Protein AF-A0A2I0QYY8-F1 (afdb_monomer_lite)

Organism: NCBI:txid2058658

Secondary structure (DSSP, 8-state):
---SSGGGS-SSS---SS----HHHHHHHHHHHHHHHHHHHHHHHHHHHHHHHHHHHHHHHHHHHHHHTT---HHHHHHHHHHHHHHHHHHHHHHHHHHHHHHHHHHHHTS----EEE-TTT--EEEEPP-TT-TTTT-SHHHHHHHTTT-TTS--HHHHHHHHHHHHHHHHHHHHHH-EEETTEEE-----SSGGGHHHHTTTS-HHHHHHHHHHHTT------EEEE-TTT--EEEE-HHHHHHTT--HHHHHHHHHHHHHHHHHHHHHHHHHHHHHHHHT-

pLDDT: mean 81.92, std 16.39, range [25.0, 97.38]

Structure (mmCIF, N/CA/C/O backbone):
data_AF-A0A2I0QYY8-F1
#
_entry.id   AF-A0A2I0QYY8-F1
#
loop_
_atom_site.group_PDB
_atom_site.id
_atom_site.type_symbol
_atom_site.label_atom_id
_atom_site.label_alt_id
_atom_site.label_comp_id
_atom_site.label_asym_id
_atom_site.label_entity_id
_atom_site.label_seq_id
_atom_site.pdbx_PDB_ins_code
_atom_site.Cartn_x
_atom_site.Cartn_y
_atom_site.Cartn_z
_atom_site.occupancy
_atom_site.B_iso_or_equiv
_atom_site.auth_seq_id
_atom_site.auth_comp_id
_atom_site.auth_asym_id
_atom_site.auth_atom_id
_atom_site.pdbx_PDB_model_num
ATOM 1 N N . MET A 1 1 ? 20.188 -1.411 19.818 1.00 29.33 1 MET A N 1
ATOM 2 C CA . MET A 1 1 ? 20.851 -2.362 18.901 1.00 29.33 1 MET A CA 1
ATOM 3 C C . MET A 1 1 ? 20.111 -2.304 17.571 1.00 29.33 1 MET A C 1
ATOM 5 O O . MET A 1 1 ? 19.060 -2.911 17.446 1.00 29.33 1 MET A O 1
ATOM 9 N N . ASN A 1 2 ? 20.564 -1.457 16.644 1.00 29.56 2 ASN A N 1
ATOM 10 C CA . ASN A 1 2 ? 19.802 -1.075 15.452 1.00 29.56 2 ASN A CA 1
ATOM 11 C C . ASN A 1 2 ? 20.595 -1.488 14.202 1.00 29.56 2 ASN A C 1
ATOM 13 O O . ASN A 1 2 ? 21.413 -0.725 13.704 1.00 29.56 2 ASN A O 1
ATOM 17 N N . LYS A 1 3 ? 20.423 -2.742 13.761 1.00 25.00 3 LYS A N 1
ATOM 18 C CA . LYS A 1 3 ? 21.059 -3.285 12.543 1.00 25.00 3 LYS A CA 1
ATOM 19 C C . LYS A 1 3 ? 20.218 -3.065 11.274 1.00 25.00 3 LYS A C 1
ATOM 21 O O . LYS A 1 3 ? 20.677 -3.389 10.189 1.00 25.00 3 LYS A O 1
ATOM 26 N N . TYR A 1 4 ? 19.020 -2.490 11.394 1.00 39.78 4 TYR A N 1
ATOM 27 C CA . TYR A 1 4 ? 17.983 -2.564 10.354 1.00 39.78 4 TYR A CA 1
ATOM 28 C C . TYR A 1 4 ? 17.747 -1.271 9.557 1.00 39.78 4 TYR A C 1
ATOM 30 O O . TYR A 1 4 ? 16.896 -1.250 8.680 1.00 39.78 4 TYR A O 1
ATOM 38 N N . ILE A 1 5 ? 18.512 -0.202 9.809 1.00 33.03 5 ILE A N 1
ATOM 39 C CA . ILE A 1 5 ? 18.407 1.064 9.050 1.00 33.03 5 ILE A CA 1
ATOM 40 C C . ILE A 1 5 ? 19.422 1.131 7.889 1.00 33.03 5 ILE A C 1
ATOM 42 O O . ILE A 1 5 ? 19.263 1.917 6.962 1.00 33.03 5 ILE A O 1
ATOM 46 N N . LEU A 1 6 ? 20.432 0.255 7.868 1.00 28.58 6 LEU A N 1
ATOM 47 C CA . LEU A 1 6 ? 21.499 0.291 6.856 1.00 28.58 6 LEU A CA 1
ATOM 48 C C . LEU A 1 6 ? 21.123 -0.296 5.483 1.00 28.58 6 LEU A C 1
ATOM 50 O O . LEU A 1 6 ? 21.845 -0.062 4.514 1.00 28.58 6 LEU A O 1
ATOM 54 N N . LEU A 1 7 ? 19.996 -1.006 5.370 1.00 36.19 7 LEU A N 1
ATOM 55 C CA . LEU A 1 7 ? 19.533 -1.569 4.092 1.00 36.19 7 LEU A CA 1
ATOM 56 C C . LEU A 1 7 ? 18.829 -0.543 3.188 1.00 36.19 7 LEU A C 1
ATOM 58 O O . LEU A 1 7 ? 18.688 -0.795 1.999 1.00 36.19 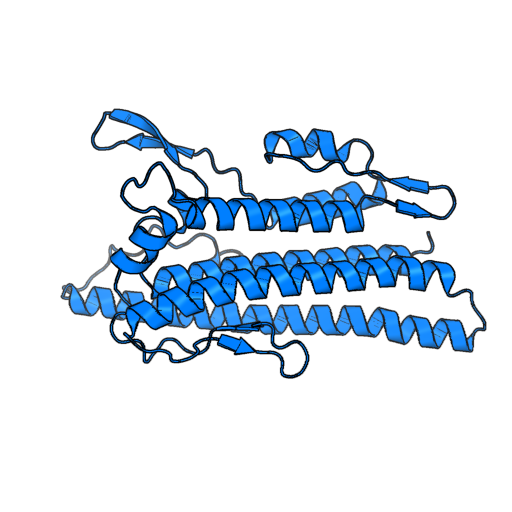7 LEU A O 1
ATOM 62 N N . LEU A 1 8 ? 18.448 0.626 3.717 1.00 33.72 8 LEU A N 1
ATOM 63 C CA . LEU A 1 8 ? 17.769 1.681 2.951 1.00 33.72 8 LEU A CA 1
ATOM 64 C C . LEU A 1 8 ? 18.711 2.763 2.389 1.00 33.72 8 LEU A C 1
ATOM 66 O O . LEU A 1 8 ? 18.253 3.621 1.650 1.00 33.72 8 LEU A O 1
ATOM 70 N N . PHE A 1 9 ? 20.014 2.734 2.702 1.00 29.78 9 PHE A N 1
ATOM 71 C CA . PHE A 1 9 ? 20.935 3.846 2.392 1.00 29.78 9 PHE A CA 1
ATOM 72 C C . PHE A 1 9 ? 22.226 3.470 1.643 1.00 29.78 9 PHE A C 1
ATOM 74 O O . PHE A 1 9 ? 23.144 4.281 1.566 1.00 29.78 9 PHE A O 1
ATOM 81 N N . SER A 1 10 ? 22.344 2.266 1.075 1.00 31.75 10 SER A N 1
ATOM 82 C CA . SER A 1 10 ? 23.629 1.788 0.531 1.00 31.75 10 SER A CA 1
ATOM 83 C C . SER A 1 10 ? 23.591 1.285 -0.915 1.00 31.75 10 SER A C 1
ATOM 85 O O . SER A 1 10 ? 24.276 0.322 -1.242 1.00 31.75 10 SER A O 1
ATOM 87 N N . PHE A 1 11 ? 22.867 1.963 -1.814 1.00 41.28 11 PHE A N 1
ATOM 88 C CA . PHE A 1 11 ? 22.936 1.647 -3.252 1.00 41.28 11 PHE A CA 1
ATOM 89 C C . PHE A 1 11 ? 23.860 2.544 -4.094 1.00 41.28 11 PHE A C 1
ATOM 91 O O . PHE A 1 11 ? 24.078 2.233 -5.262 1.00 41.28 11 PHE A O 1
ATOM 98 N N . SER A 1 12 ? 24.506 3.567 -3.518 1.00 36.25 12 SER A N 1
ATOM 99 C CA . SER A 1 12 ? 25.294 4.526 -4.321 1.00 36.25 12 SER A CA 1
ATOM 100 C C . SER A 1 12 ? 26.823 4.382 -4.277 1.00 36.25 12 SER A C 1
ATOM 102 O O . SER A 1 12 ? 27.489 5.147 -4.961 1.00 36.25 12 SER A O 1
ATOM 104 N N . PHE A 1 13 ? 27.432 3.442 -3.536 1.00 34.97 13 PHE A N 1
ATOM 105 C CA . PHE A 1 13 ? 28.907 3.447 -3.375 1.00 34.97 13 PHE A CA 1
ATOM 106 C C . PHE A 1 13 ? 29.604 2.081 -3.207 1.00 34.97 13 PHE A C 1
ATOM 108 O O . PHE A 1 13 ? 30.558 1.959 -2.445 1.00 34.97 13 PHE A O 1
ATOM 115 N N . TYR A 1 14 ? 29.205 1.045 -3.950 1.00 37.69 14 TYR A N 1
ATOM 116 C CA . TYR A 1 14 ? 29.955 -0.225 -3.976 1.00 37.69 14 TYR A CA 1
ATOM 117 C C . TYR A 1 14 ? 30.378 -0.651 -5.385 1.00 37.69 14 TYR A C 1
ATOM 119 O O . TYR A 1 14 ? 30.030 -1.724 -5.857 1.00 37.69 14 TYR A O 1
ATOM 127 N N . PHE A 1 15 ? 31.186 0.174 -6.053 1.00 39.81 15 PHE A N 1
ATOM 128 C CA . PHE A 1 15 ? 32.035 -0.284 -7.160 1.00 39.81 15 PHE A CA 1
ATOM 129 C C . PHE A 1 15 ? 33.358 0.479 -7.157 1.00 39.81 15 PHE A C 1
ATOM 131 O O . PHE A 1 15 ? 33.580 1.357 -7.976 1.00 39.81 15 PHE A O 1
ATOM 138 N N . LEU A 1 16 ? 34.235 0.156 -6.205 1.00 37.62 16 LEU A N 1
ATOM 139 C CA . LEU A 1 16 ? 35.656 0.521 -6.253 1.00 37.62 16 LEU A CA 1
ATOM 140 C C . LEU A 1 16 ? 36.456 -0.386 -5.305 1.00 37.62 16 LEU A C 1
ATOM 142 O O . LEU A 1 16 ? 36.994 0.060 -4.301 1.00 37.62 16 LEU A O 1
ATOM 146 N N . ALA A 1 17 ? 36.508 -1.688 -5.604 1.00 37.91 17 ALA A N 1
ATOM 147 C CA . ALA A 1 17 ? 37.571 -2.565 -5.105 1.00 37.91 17 ALA A CA 1
ATOM 148 C C . ALA A 1 17 ? 37.643 -3.886 -5.896 1.00 37.91 17 ALA A C 1
ATOM 150 O O . ALA A 1 17 ? 36.820 -4.778 -5.720 1.00 37.91 17 ALA A O 1
ATOM 151 N N . ASN A 1 18 ? 38.684 -3.993 -6.726 1.00 43.47 18 ASN A N 1
ATOM 152 C CA . ASN A 1 18 ? 39.419 -5.213 -7.086 1.00 43.47 18 ASN A CA 1
ATOM 153 C C . ASN A 1 18 ? 38.648 -6.430 -7.636 1.00 43.47 18 ASN A C 1
ATOM 155 O O . ASN A 1 18 ? 38.373 -7.386 -6.917 1.00 43.47 18 ASN A O 1
ATOM 159 N N . ALA A 1 19 ? 38.444 -6.436 -8.956 1.00 43.06 19 ALA A N 1
ATOM 160 C CA . ALA A 1 19 ? 38.734 -7.546 -9.879 1.00 43.06 19 ALA A CA 1
ATOM 161 C C . ALA A 1 19 ? 38.368 -7.089 -11.304 1.00 43.06 19 ALA A C 1
ATOM 163 O O . ALA A 1 19 ? 37.340 -6.437 -11.477 1.00 43.06 19 ALA A O 1
ATOM 164 N N . GLN A 1 20 ? 39.177 -7.427 -12.316 1.00 48.41 20 GLN A N 1
ATOM 165 C CA . GLN A 1 20 ? 38.806 -7.318 -13.737 1.00 48.41 20 GLN A CA 1
ATOM 166 C C . GLN A 1 20 ? 37.661 -8.298 -14.033 1.00 48.41 20 GLN A C 1
ATOM 168 O O . GLN A 1 20 ? 37.867 -9.372 -14.585 1.00 48.41 20 GLN A O 1
ATOM 173 N N . LEU A 1 21 ? 36.456 -7.964 -13.582 1.00 50.91 21 LEU A N 1
ATOM 174 C CA . LEU A 1 21 ? 35.243 -8.671 -13.956 1.00 50.91 21 LEU A CA 1
ATOM 175 C C . LEU A 1 21 ? 34.860 -8.195 -15.355 1.00 50.91 21 LEU A C 1
ATOM 177 O O . LEU A 1 21 ? 34.857 -6.990 -15.620 1.00 50.91 21 LEU A O 1
ATOM 181 N N . SER A 1 22 ? 34.542 -9.127 -16.250 1.00 64.56 22 SER A N 1
ATOM 182 C CA . SER A 1 22 ? 33.919 -8.760 -17.522 1.00 64.56 22 SER A CA 1
ATOM 183 C C . SER A 1 22 ? 32.573 -8.073 -17.258 1.00 64.56 22 SER A C 1
ATOM 185 O O . SER A 1 22 ? 31.960 -8.263 -16.203 1.00 64.56 22 SER A O 1
ATOM 187 N N . CYS A 1 23 ? 32.080 -7.282 -18.215 1.00 58.31 23 CYS A N 1
ATOM 188 C CA . CYS A 1 23 ? 30.763 -6.648 -18.100 1.00 58.31 23 CYS A CA 1
ATOM 189 C C . CYS A 1 23 ? 29.647 -7.666 -17.791 1.00 58.31 23 CYS A C 1
ATOM 191 O O . CYS A 1 23 ? 28.748 -7.349 -17.019 1.00 58.31 23 CYS A O 1
ATOM 193 N N . GLU A 1 24 ? 29.744 -8.892 -18.316 1.00 63.16 24 GLU A N 1
ATOM 194 C CA . GLU A 1 24 ? 28.825 -9.999 -18.010 1.00 63.16 24 GLU A CA 1
ATOM 195 C C . GLU A 1 24 ? 28.902 -10.427 -16.539 1.00 63.16 24 GLU A C 1
ATOM 197 O O . GLU A 1 24 ? 27.884 -10.483 -15.860 1.00 63.16 24 GLU A O 1
ATOM 202 N N . GLN A 1 25 ? 30.105 -10.616 -15.991 1.00 66.69 25 GLN A N 1
ATOM 203 C CA . GLN A 1 25 ? 30.276 -11.001 -14.585 1.00 66.69 25 GLN A CA 1
ATOM 204 C C . GLN A 1 25 ? 29.831 -9.902 -13.604 1.00 66.69 25 GLN A C 1
ATOM 206 O O . GLN A 1 25 ? 29.417 -10.194 -12.479 1.00 66.69 25 GLN A O 1
ATOM 211 N N . ILE A 1 26 ? 29.932 -8.630 -14.003 1.00 65.12 26 ILE A N 1
ATOM 212 C CA . ILE A 1 26 ? 29.389 -7.493 -13.245 1.00 65.12 26 ILE A CA 1
ATOM 213 C C . ILE A 1 26 ? 27.857 -7.528 -13.268 1.00 65.12 26 ILE A C 1
ATOM 215 O O . ILE A 1 26 ? 27.227 -7.323 -12.227 1.00 65.12 26 ILE A O 1
ATOM 219 N N . LEU A 1 27 ? 27.267 -7.808 -14.433 1.00 62.97 27 LEU A N 1
ATOM 220 C CA . LEU A 1 27 ? 25.821 -7.903 -14.615 1.00 62.97 27 LEU A CA 1
ATOM 221 C C . LEU A 1 27 ? 25.226 -9.052 -13.787 1.00 62.97 27 LEU A C 1
ATOM 223 O O . LEU A 1 27 ? 24.262 -8.836 -13.056 1.00 62.97 27 LEU A O 1
ATOM 227 N N . ASP A 1 28 ? 25.847 -10.230 -13.821 1.00 70.00 28 ASP A N 1
ATOM 228 C CA . ASP A 1 28 ? 25.406 -11.403 -13.061 1.00 70.00 28 ASP A CA 1
ATOM 229 C C . ASP A 1 28 ? 25.455 -11.151 -11.552 1.00 70.00 28 ASP A C 1
ATOM 231 O O . ASP A 1 28 ? 24.477 -11.385 -10.843 1.00 70.00 28 ASP A O 1
ATOM 235 N N . LYS A 1 29 ? 26.552 -10.568 -11.048 1.00 72.62 29 LYS A N 1
ATOM 236 C CA . LYS A 1 29 ? 26.652 -10.187 -9.630 1.00 72.62 29 LYS A CA 1
ATOM 237 C C . LYS A 1 29 ? 25.593 -9.167 -9.227 1.00 72.62 29 LYS A C 1
ATOM 239 O O . LYS A 1 29 ? 25.043 -9.260 -8.129 1.00 72.62 29 LYS A O 1
ATOM 244 N N . LYS A 1 30 ? 25.313 -8.183 -10.087 1.00 72.25 30 LYS A N 1
ATOM 245 C CA . LYS A 1 30 ? 24.261 -7.193 -9.836 1.00 72.25 30 LYS A CA 1
ATOM 246 C C . LYS A 1 30 ? 22.887 -7.866 -9.760 1.00 72.25 30 LYS A C 1
ATOM 248 O O . LYS A 1 30 ? 22.129 -7.578 -8.835 1.00 72.25 30 LYS A O 1
ATOM 253 N N . ASN A 1 31 ? 22.595 -8.788 -10.672 1.00 72.44 31 ASN A N 1
ATOM 254 C CA . ASN A 1 31 ? 21.340 -9.537 -10.688 1.00 72.44 31 ASN A CA 1
ATOM 255 C C . ASN A 1 31 ? 21.179 -10.418 -9.452 1.00 72.44 31 ASN A C 1
ATOM 257 O O . ASN A 1 31 ? 20.125 -10.390 -8.823 1.00 72.44 31 ASN A O 1
ATOM 261 N N . ASP A 1 32 ? 22.234 -11.114 -9.032 1.00 74.69 32 ASP A N 1
ATOM 262 C CA . ASP A 1 32 ? 22.231 -11.900 -7.797 1.00 74.69 32 ASP A CA 1
ATOM 263 C C . ASP A 1 32 ? 21.910 -11.045 -6.564 1.00 74.69 32 ASP A C 1
ATOM 265 O O . ASP A 1 32 ? 21.158 -11.472 -5.683 1.00 74.69 32 ASP A O 1
ATOM 269 N N . ILE A 1 33 ? 22.474 -9.834 -6.478 1.00 73.50 33 ILE A N 1
ATOM 270 C CA . ILE A 1 33 ? 22.190 -8.889 -5.388 1.00 73.50 33 ILE A CA 1
ATOM 271 C C . ILE A 1 33 ? 20.723 -8.455 -5.427 1.00 73.50 33 ILE A C 1
ATOM 273 O O . ILE A 1 33 ? 20.057 -8.481 -4.392 1.00 73.50 33 ILE A O 1
ATOM 277 N N . LEU A 1 34 ? 20.205 -8.099 -6.603 1.00 70.44 34 LEU A N 1
ATOM 278 C CA . LEU A 1 34 ? 18.814 -7.677 -6.772 1.00 70.44 34 LEU A CA 1
ATOM 279 C C . LEU A 1 34 ? 17.831 -8.804 -6.443 1.00 70.44 34 LEU A C 1
ATOM 281 O O . LEU A 1 34 ? 16.868 -8.570 -5.720 1.00 70.44 34 LEU A O 1
ATOM 285 N N . ILE A 1 35 ? 18.098 -10.037 -6.879 1.00 75.12 35 ILE A N 1
ATOM 286 C CA . ILE A 1 35 ? 17.280 -11.214 -6.553 1.00 75.12 35 ILE A CA 1
ATOM 287 C C . ILE A 1 35 ? 17.267 -11.457 -5.039 1.00 75.12 35 ILE A C 1
ATOM 289 O O . ILE A 1 35 ? 16.200 -11.666 -4.457 1.00 75.12 35 ILE A O 1
ATOM 293 N N . LYS A 1 36 ? 18.431 -11.393 -4.379 1.00 74.06 36 LYS A N 1
ATOM 294 C CA . LYS A 1 36 ? 18.528 -11.530 -2.915 1.00 74.06 36 LYS A CA 1
ATOM 295 C C . LYS A 1 36 ? 17.780 -10.416 -2.188 1.00 74.06 36 LYS A C 1
ATOM 297 O O . LYS A 1 36 ? 17.072 -10.700 -1.225 1.00 74.06 36 LYS A O 1
ATOM 302 N N . SER A 1 37 ? 17.906 -9.176 -2.659 1.00 70.69 37 SER A N 1
ATOM 303 C CA . SER A 1 37 ? 17.160 -8.037 -2.122 1.00 70.69 37 SER A CA 1
ATOM 304 C C . SER A 1 37 ? 15.657 -8.247 -2.278 1.00 70.69 37 SER A C 1
ATOM 306 O O . SER A 1 37 ? 14.923 -8.067 -1.314 1.00 70.69 37 SER A O 1
ATOM 308 N N . ASN A 1 38 ? 15.204 -8.684 -3.457 1.00 74.00 38 ASN A N 1
ATOM 309 C CA . ASN A 1 38 ? 13.792 -8.919 -3.734 1.00 74.00 38 ASN A CA 1
ATOM 310 C C . ASN A 1 38 ? 13.205 -9.982 -2.804 1.00 74.00 38 ASN A C 1
ATOM 312 O O . ASN A 1 38 ? 12.136 -9.797 -2.228 1.00 74.00 38 ASN A O 1
ATOM 316 N N . LYS A 1 39 ? 13.947 -11.080 -2.619 1.00 74.75 39 LYS A N 1
ATOM 317 C CA . LYS A 1 39 ? 13.583 -12.134 -1.676 1.00 74.75 39 LYS A CA 1
ATOM 318 C C . LYS A 1 39 ? 13.488 -11.594 -0.248 1.00 74.75 39 LYS A C 1
ATOM 320 O O . LYS A 1 39 ? 12.476 -11.808 0.400 1.00 74.75 39 LYS A O 1
ATOM 325 N N . SER A 1 40 ? 14.484 -10.834 0.212 1.00 76.88 40 SER A N 1
ATOM 326 C CA . SER A 1 40 ? 14.449 -10.239 1.553 1.00 76.88 40 SER A CA 1
ATOM 327 C C . SER A 1 40 ? 13.278 -9.268 1.740 1.00 76.88 40 SER A C 1
ATOM 329 O O . SER A 1 40 ? 12.744 -9.184 2.842 1.00 76.88 40 SER A O 1
ATOM 331 N N . THR A 1 41 ? 12.885 -8.523 0.701 1.00 80.00 41 THR A N 1
ATOM 332 C CA . THR A 1 41 ? 11.692 -7.665 0.745 1.00 80.00 41 THR A CA 1
ATOM 333 C C . THR A 1 41 ? 10.420 -8.500 0.864 1.00 80.00 41 THR A C 1
ATOM 335 O O . THR A 1 41 ? 9.578 -8.164 1.688 1.00 80.00 41 THR A O 1
ATOM 338 N N . SER A 1 42 ? 10.302 -9.597 0.108 1.00 81.75 42 SER A N 1
ATOM 339 C CA . SER A 1 42 ? 9.179 -10.538 0.221 1.00 81.75 42 SER A CA 1
ATOM 340 C C . SER A 1 42 ? 9.079 -11.148 1.619 1.00 81.75 42 SER A C 1
ATOM 342 O O . SER A 1 42 ? 8.008 -11.109 2.211 1.00 81.75 42 SER A O 1
ATOM 344 N N . ASP A 1 43 ? 10.195 -11.625 2.178 1.00 82.12 43 ASP A N 1
ATOM 345 C CA . ASP A 1 43 ? 10.227 -12.202 3.528 1.00 82.12 43 ASP A CA 1
ATOM 346 C C . ASP A 1 43 ? 9.743 -11.175 4.577 1.00 82.12 43 ASP A C 1
ATOM 348 O O . ASP A 1 43 ? 9.025 -11.501 5.518 1.00 82.12 43 ASP A O 1
ATOM 352 N N . PHE A 1 44 ? 10.085 -9.894 4.397 1.00 83.50 44 PHE A N 1
ATOM 353 C CA . PHE A 1 44 ? 9.636 -8.832 5.297 1.00 83.50 44 PHE A CA 1
ATOM 354 C C . PHE A 1 44 ? 8.163 -8.441 5.089 1.00 83.50 44 PHE A C 1
ATOM 356 O O . PHE A 1 44 ? 7.507 -8.001 6.034 1.00 83.50 44 PHE A O 1
ATOM 363 N N . ILE A 1 45 ? 7.621 -8.599 3.876 1.00 88.06 45 ILE A N 1
ATOM 364 C CA . ILE A 1 45 ? 6.178 -8.470 3.638 1.00 88.06 45 ILE A CA 1
ATOM 365 C C . ILE A 1 45 ? 5.434 -9.560 4.417 1.00 88.06 45 ILE A C 1
ATOM 367 O O . ILE A 1 45 ? 4.466 -9.231 5.100 1.00 88.06 45 ILE A O 1
ATOM 371 N N . ASP A 1 46 ? 5.925 -10.803 4.403 1.00 88.00 46 ASP A N 1
ATOM 372 C CA . ASP A 1 46 ? 5.319 -11.914 5.150 1.00 88.00 46 ASP A CA 1
ATOM 373 C C . ASP A 1 46 ? 5.284 -11.633 6.664 1.00 88.00 46 ASP A C 1
ATOM 375 O O . ASP A 1 46 ? 4.253 -11.827 7.316 1.00 88.00 46 ASP A O 1
ATOM 379 N N . ASP A 1 47 ? 6.371 -11.090 7.225 1.00 88.50 47 ASP A N 1
ATOM 380 C CA . ASP A 1 47 ? 6.420 -10.655 8.629 1.00 88.50 47 ASP A CA 1
ATOM 381 C C . ASP A 1 47 ? 5.385 -9.551 8.932 1.00 88.50 47 ASP A C 1
ATOM 383 O O . ASP A 1 47 ? 4.714 -9.560 9.971 1.00 88.50 47 ASP A O 1
ATOM 387 N N . VAL A 1 48 ? 5.230 -8.575 8.029 1.00 91.62 48 VAL A N 1
ATOM 388 C CA . VAL A 1 48 ? 4.243 -7.495 8.181 1.00 91.62 48 VAL A CA 1
ATOM 389 C C . VAL A 1 48 ? 2.811 -8.027 8.062 1.00 91.62 48 VAL A C 1
ATOM 391 O O . VAL A 1 48 ? 1.944 -7.589 8.822 1.00 91.62 48 VAL A O 1
ATOM 394 N N . ASP A 1 49 ? 2.558 -8.984 7.172 1.00 91.81 49 ASP A N 1
ATOM 395 C CA . ASP A 1 49 ? 1.256 -9.635 7.017 1.00 91.81 49 ASP A CA 1
ATOM 396 C C . ASP A 1 49 ? 0.882 -10.487 8.238 1.00 91.81 49 ASP A C 1
ATOM 398 O O . ASP A 1 49 ? -0.287 -10.506 8.647 1.00 91.81 49 ASP A O 1
ATOM 402 N N . ALA A 1 50 ? 1.858 -11.131 8.884 1.00 91.75 50 ALA A N 1
ATOM 403 C CA . ALA A 1 50 ? 1.647 -11.812 10.159 1.00 91.75 50 ALA A CA 1
ATOM 404 C C . ALA A 1 50 ? 1.203 -10.825 11.257 1.00 91.75 50 ALA A C 1
ATOM 406 O O . ALA A 1 50 ? 0.225 -11.079 11.967 1.00 91.75 50 ALA A O 1
ATOM 407 N N . ASP A 1 51 ? 1.849 -9.658 11.344 1.00 92.44 51 ASP A N 1
ATOM 408 C CA . ASP A 1 51 ? 1.462 -8.595 12.280 1.00 92.44 51 ASP A CA 1
ATOM 409 C C . ASP A 1 51 ? 0.061 -8.029 11.984 1.00 92.44 51 ASP A C 1
ATOM 411 O O . ASP A 1 51 ? -0.724 -7.786 12.905 1.00 92.44 51 ASP A O 1
ATOM 415 N N . ILE A 1 52 ? -0.278 -7.821 10.707 1.00 94.00 52 ILE A N 1
ATOM 416 C CA . ILE A 1 52 ? -1.619 -7.393 10.276 1.00 94.00 52 ILE A CA 1
ATOM 417 C C . ILE A 1 52 ? -2.666 -8.432 10.685 1.00 94.00 52 ILE A C 1
ATOM 419 O O . ILE A 1 52 ? -3.707 -8.081 11.244 1.00 94.00 52 ILE A O 1
ATOM 423 N N . THR A 1 53 ? -2.378 -9.713 10.458 1.00 93.12 53 THR A N 1
ATOM 424 C CA . THR A 1 53 ? -3.262 -10.824 10.827 1.00 93.12 53 THR A CA 1
ATOM 425 C C . THR A 1 53 ? -3.516 -10.843 12.332 1.00 93.12 53 THR A C 1
ATOM 427 O O . THR A 1 53 ? -4.665 -10.958 12.764 1.00 93.12 53 THR A O 1
ATOM 430 N N . GLN A 1 54 ? -2.473 -10.640 13.140 1.00 91.94 54 GLN A N 1
ATOM 431 C CA . GLN A 1 54 ? -2.619 -10.539 14.589 1.00 91.94 54 GLN A CA 1
ATOM 432 C C . GLN A 1 54 ? -3.493 -9.343 14.999 1.00 91.94 54 GLN A C 1
ATOM 434 O O . GLN A 1 54 ? -4.390 -9.503 15.824 1.00 91.94 54 GLN A O 1
ATOM 439 N N . LEU A 1 55 ? -3.303 -8.167 14.391 1.00 92.62 55 LEU A N 1
ATOM 440 C CA . LEU A 1 55 ? -4.140 -6.991 14.667 1.00 92.62 55 LEU A CA 1
ATOM 441 C C . LEU A 1 55 ? -5.619 -7.244 14.337 1.00 92.62 55 LEU A C 1
ATOM 443 O O . LEU A 1 55 ? -6.495 -6.801 15.079 1.00 92.62 55 LEU A O 1
ATOM 447 N N . VAL A 1 56 ? -5.913 -7.977 13.260 1.00 90.56 56 VAL A N 1
ATOM 448 C CA . VAL A 1 56 ? -7.284 -8.389 12.914 1.00 90.56 56 VAL A CA 1
ATOM 449 C C . VAL A 1 56 ? -7.842 -9.367 13.951 1.00 90.56 56 VAL A C 1
ATOM 451 O O . VAL A 1 56 ? -8.981 -9.206 14.395 1.00 90.56 56 VAL A O 1
ATOM 454 N N . HIS A 1 57 ? -7.049 -10.346 14.390 1.00 90.69 57 HIS A N 1
ATOM 455 C CA . HIS A 1 57 ? -7.451 -11.262 15.458 1.00 90.69 57 HIS A CA 1
ATOM 456 C C . HIS A 1 57 ? -7.736 -10.535 16.778 1.00 90.69 57 HIS A C 1
ATOM 458 O O . HIS A 1 57 ? -8.654 -10.931 17.496 1.00 90.69 57 HIS A O 1
ATOM 464 N N . ASP A 1 58 ? -7.031 -9.444 17.079 1.00 89.56 58 ASP A N 1
ATOM 465 C CA . ASP A 1 58 ? -7.274 -8.649 18.285 1.00 89.56 58 ASP A CA 1
ATOM 466 C C . ASP A 1 58 ? -8.665 -7.983 18.278 1.00 89.56 58 ASP A C 1
ATOM 468 O O . ASP A 1 58 ? -9.323 -7.924 19.326 1.00 89.56 58 ASP A O 1
ATOM 472 N N . PHE A 1 59 ? -9.158 -7.531 17.114 1.00 89.62 59 PHE A N 1
ATOM 473 C CA . PHE A 1 59 ? -10.538 -7.040 16.966 1.00 89.62 59 PHE A CA 1
ATOM 474 C C . PHE A 1 59 ? -11.560 -8.152 17.248 1.00 89.62 59 PHE A C 1
ATOM 476 O O . PHE A 1 59 ? -12.534 -7.936 17.974 1.00 89.62 59 PHE A O 1
ATOM 483 N N . GLU A 1 60 ? -11.326 -9.361 16.736 1.00 90.31 60 GLU A N 1
ATOM 484 C CA . GLU A 1 60 ? -12.234 -10.500 16.925 1.00 90.31 60 GLU A CA 1
ATOM 485 C C . GLU A 1 60 ? -12.232 -11.030 18.362 1.00 90.31 60 GLU A C 1
ATOM 487 O O . GLU A 1 60 ? -13.291 -11.221 18.965 1.00 90.31 60 GLU A O 1
ATOM 492 N N . ALA A 1 61 ? -11.053 -11.195 18.962 1.00 89.44 61 ALA A N 1
ATOM 493 C CA . ALA A 1 61 ? -10.914 -11.583 20.362 1.00 89.44 61 ALA A CA 1
ATOM 494 C C . ALA A 1 61 ? -11.629 -10.584 21.283 1.00 89.44 61 ALA A C 1
ATOM 496 O O . ALA A 1 61 ? -12.273 -10.944 22.271 1.00 89.44 61 ALA A O 1
ATOM 497 N N . THR A 1 62 ? -11.558 -9.304 20.938 1.00 88.50 62 THR A N 1
ATOM 498 C CA . THR A 1 62 ? -12.270 -8.243 21.636 1.00 88.50 62 THR A CA 1
ATOM 499 C C . THR A 1 62 ? -13.781 -8.346 21.479 1.00 88.50 62 THR A C 1
ATOM 501 O O . THR A 1 62 ? -14.486 -8.254 22.487 1.00 88.50 62 THR A O 1
ATOM 504 N N . ARG A 1 63 ? -14.281 -8.590 20.263 1.00 90.31 63 ARG A N 1
ATOM 505 C CA . ARG A 1 63 ? -15.709 -8.826 20.010 1.00 90.31 63 ARG A CA 1
ATOM 506 C C . ARG A 1 63 ? -16.251 -9.912 20.927 1.00 90.31 63 ARG A C 1
ATOM 508 O O . ARG A 1 63 ? -17.229 -9.688 21.637 1.00 90.31 63 ARG A O 1
ATOM 515 N N . VAL A 1 64 ? -15.560 -11.050 20.982 1.00 90.44 64 VAL A N 1
ATOM 516 C CA . VAL A 1 64 ? -15.922 -12.180 21.849 1.00 90.44 64 VAL A CA 1
ATOM 517 C C . VAL A 1 64 ? -15.944 -11.761 23.321 1.00 90.44 64 VAL A C 1
ATOM 519 O O . VAL A 1 64 ? -16.929 -12.015 24.014 1.00 90.44 64 VAL A O 1
ATOM 522 N N . ARG A 1 65 ? -14.910 -11.056 23.805 1.00 89.25 65 ARG A N 1
ATOM 523 C CA . ARG A 1 65 ? -14.852 -10.576 25.200 1.00 89.25 65 ARG A CA 1
ATOM 524 C C . ARG A 1 65 ? -16.004 -9.634 25.554 1.00 89.25 65 ARG A C 1
ATOM 526 O O . ARG A 1 65 ? -16.553 -9.751 26.649 1.00 89.25 65 ARG A O 1
ATOM 533 N N . LEU A 1 66 ? -16.373 -8.713 24.663 1.00 89.75 66 LEU A N 1
ATOM 534 C CA . LEU A 1 66 ? -17.504 -7.806 24.882 1.00 89.75 66 LEU A CA 1
ATOM 535 C C . LEU A 1 66 ? -18.832 -8.564 24.883 1.00 89.75 66 LEU A C 1
ATOM 537 O O . LEU A 1 66 ? -19.633 -8.365 25.794 1.00 89.75 66 LEU A O 1
ATOM 541 N N . MET A 1 67 ? -19.031 -9.496 23.947 1.00 91.19 67 MET A N 1
ATOM 542 C CA . MET A 1 67 ? -20.230 -10.341 23.908 1.00 91.19 67 MET A CA 1
ATOM 543 C C . MET A 1 67 ? -20.391 -11.166 25.193 1.00 91.19 67 MET A C 1
ATOM 545 O O . MET A 1 67 ? -21.485 -11.212 25.755 1.00 91.19 67 MET A O 1
ATOM 549 N N . MET A 1 68 ? -19.305 -11.743 25.722 1.00 92.75 68 MET A N 1
ATOM 550 C CA . MET A 1 68 ? -19.323 -12.471 27.001 1.00 92.75 68 MET A CA 1
ATOM 551 C C . MET A 1 68 ? -19.719 -11.583 28.186 1.00 92.75 68 MET A C 1
ATOM 553 O O . MET A 1 68 ? -20.378 -12.047 29.114 1.00 92.75 68 MET A O 1
ATOM 557 N N . LYS A 1 69 ? -19.334 -10.303 28.156 1.00 93.44 69 LYS A N 1
ATOM 558 C CA . LYS A 1 69 ? -19.657 -9.316 29.195 1.00 93.44 69 LYS A CA 1
ATOM 559 C C . LYS A 1 69 ? -20.989 -8.596 28.968 1.00 93.44 69 LYS A C 1
ATOM 561 O O . LYS A 1 69 ? -21.327 -7.728 29.767 1.00 93.44 69 LYS A O 1
ATOM 566 N N . ARG A 1 70 ? -21.733 -8.926 27.901 1.00 89.94 70 ARG A N 1
ATOM 567 C CA . ARG A 1 70 ? -22.912 -8.163 27.438 1.00 89.94 70 ARG A CA 1
ATOM 568 C C . ARG A 1 70 ? -22.607 -6.665 27.247 1.00 89.94 70 ARG A C 1
ATOM 570 O O . ARG A 1 70 ? -23.453 -5.820 27.520 1.00 89.94 70 ARG A O 1
ATOM 577 N N . GLY A 1 71 ? -21.379 -6.350 26.835 1.00 86.25 71 GLY A N 1
ATOM 578 C CA . GLY A 1 71 ? -20.935 -4.986 26.558 1.00 86.25 71 GLY A CA 1
ATOM 579 C C . GLY A 1 71 ? -21.467 -4.459 25.225 1.00 86.25 71 GLY A C 1
ATOM 580 O O . GLY A 1 71 ? -21.870 -5.237 24.358 1.00 86.25 71 GLY A O 1
ATOM 581 N N . ASP A 1 72 ? -21.439 -3.137 25.061 1.00 88.44 72 ASP A N 1
ATOM 582 C CA . ASP A 1 72 ? -21.800 -2.481 23.803 1.00 88.44 72 ASP A CA 1
ATOM 583 C C . ASP A 1 72 ? -20.737 -2.751 22.721 1.00 88.44 72 ASP A C 1
ATOM 585 O O . ASP A 1 72 ? -19.536 -2.631 22.960 1.00 88.44 72 ASP A O 1
ATOM 589 N N . LEU A 1 73 ? -21.188 -3.130 21.524 1.00 91.94 73 LEU A N 1
ATOM 590 C CA . LEU A 1 73 ? -20.342 -3.393 20.357 1.00 91.94 73 LEU A CA 1
ATOM 591 C C . LEU A 1 73 ? -20.259 -2.195 19.403 1.00 91.94 73 LEU A C 1
ATOM 593 O O . LEU A 1 73 ? -19.545 -2.274 18.406 1.00 91.94 73 LEU A O 1
ATOM 597 N N . LYS A 1 74 ? -20.980 -1.100 19.669 1.00 92.06 74 LYS A N 1
ATOM 598 C CA . LYS A 1 74 ? -21.073 0.057 18.772 1.00 92.06 74 LYS A CA 1
ATOM 599 C C . LYS A 1 74 ? -19.704 0.644 18.431 1.00 92.06 74 LYS A C 1
ATOM 601 O O . LYS A 1 74 ? -19.401 0.811 17.252 1.00 92.06 74 LYS A O 1
ATOM 606 N N . GLU A 1 75 ? -18.872 0.907 19.437 1.00 91.19 75 GLU A N 1
ATOM 607 C CA . GLU A 1 75 ? -17.517 1.439 19.235 1.00 91.19 75 GLU A CA 1
ATOM 608 C C . GLU A 1 75 ? -16.622 0.453 18.479 1.00 91.19 75 GLU A C 1
ATOM 610 O O . GLU A 1 75 ? -15.957 0.822 17.510 1.00 91.19 75 GLU A O 1
ATOM 615 N N . LEU A 1 76 ? -16.646 -0.822 18.881 1.00 91.81 76 LEU A N 1
ATOM 616 C CA . LEU A 1 76 ? -15.857 -1.858 18.225 1.00 91.81 76 LEU A CA 1
ATOM 617 C C . LEU A 1 76 ? -16.211 -1.965 16.740 1.00 91.81 76 LEU A C 1
ATOM 619 O O . LEU A 1 76 ? -15.321 -1.970 15.894 1.00 91.81 76 LEU A O 1
ATOM 623 N N . ASN A 1 77 ? -17.503 -2.039 16.426 1.00 93.25 77 ASN A N 1
ATOM 624 C CA . ASN A 1 77 ? -17.987 -2.168 15.057 1.00 93.25 77 ASN A CA 1
ATOM 625 C C . ASN A 1 77 ? -17.644 -0.929 14.223 1.00 93.25 77 ASN A C 1
ATOM 627 O O . ASN A 1 77 ? -17.305 -1.070 13.052 1.00 93.25 77 ASN A O 1
ATOM 631 N N . PHE A 1 78 ? -17.675 0.265 14.824 1.00 93.69 78 PHE A N 1
ATOM 632 C CA . PHE A 1 78 ? -17.297 1.505 14.151 1.00 93.69 78 PHE A CA 1
ATOM 633 C C . PHE A 1 78 ? -15.827 1.493 13.705 1.00 93.69 78 PHE A C 1
ATOM 635 O O . PHE A 1 78 ? -15.528 1.694 12.525 1.00 93.69 78 PHE A O 1
ATOM 642 N N . TRP A 1 79 ? -14.900 1.205 14.624 1.00 93.31 79 TRP A N 1
ATOM 643 C CA . TRP A 1 79 ? -13.471 1.168 14.294 1.00 93.31 79 TRP A CA 1
ATOM 644 C C . TRP A 1 79 ? -13.094 -0.044 13.442 1.00 93.31 79 TRP A C 1
ATOM 646 O O . TRP A 1 79 ? -12.228 0.068 12.574 1.00 93.31 79 TRP A O 1
ATOM 656 N N . LYS A 1 80 ? -13.771 -1.183 13.634 1.00 93.94 80 LYS A N 1
ATOM 657 C CA . LYS A 1 80 ? -13.588 -2.372 12.799 1.00 93.94 80 LYS A CA 1
ATOM 658 C C . LYS A 1 80 ? -14.021 -2.128 11.353 1.00 93.94 80 LYS A C 1
ATOM 660 O O . LYS A 1 80 ? -13.292 -2.522 10.454 1.00 93.94 80 LYS A O 1
ATOM 665 N N . ALA A 1 81 ? -15.145 -1.451 11.116 1.00 95.19 81 ALA A N 1
ATOM 666 C CA . ALA A 1 81 ? -15.580 -1.139 9.755 1.00 95.19 81 ALA A CA 1
ATOM 667 C C . ALA A 1 81 ? -14.520 -0.317 9.003 1.00 95.19 81 ALA A C 1
ATOM 669 O O . ALA A 1 81 ? -14.174 -0.641 7.872 1.00 95.19 81 ALA A O 1
ATOM 670 N N . LYS A 1 82 ? -13.921 0.681 9.668 1.00 96.31 82 LYS A N 1
ATOM 671 C CA . LYS A 1 82 ? -12.792 1.445 9.112 1.00 96.31 82 LYS A CA 1
ATOM 672 C C . LYS A 1 82 ? -11.566 0.568 8.857 1.00 96.31 82 LYS A C 1
ATOM 674 O O . LYS A 1 82 ? -10.922 0.717 7.826 1.00 96.31 82 LYS A O 1
ATOM 679 N N . ALA A 1 83 ? -11.248 -0.349 9.770 1.00 96.19 83 ALA A N 1
ATOM 680 C CA . ALA A 1 83 ? -10.150 -1.294 9.587 1.00 96.19 83 ALA A CA 1
ATOM 681 C C . ALA A 1 83 ? -10.372 -2.172 8.348 1.00 96.19 83 ALA A C 1
ATOM 683 O O . ALA A 1 83 ? -9.462 -2.313 7.537 1.00 96.19 83 ALA A O 1
ATOM 684 N N . ASP A 1 84 ? -11.581 -2.704 8.171 1.00 96.06 84 ASP A N 1
ATOM 685 C CA . ASP A 1 84 ? -11.939 -3.528 7.018 1.00 96.06 84 ASP A CA 1
ATOM 686 C C . ASP A 1 84 ? -11.849 -2.724 5.704 1.00 96.06 84 ASP A C 1
ATOM 688 O O . ASP A 1 84 ? -11.274 -3.225 4.738 1.00 96.06 84 ASP A O 1
ATOM 692 N N . SER A 1 85 ? -12.285 -1.455 5.688 1.00 97.38 85 SER A N 1
ATOM 693 C CA . SER A 1 85 ? -12.109 -0.563 4.528 1.00 97.38 85 SER A CA 1
ATOM 694 C C . SER A 1 85 ? -10.638 -0.342 4.166 1.00 97.38 85 SER A C 1
ATOM 696 O O . SER A 1 85 ? -10.286 -0.409 2.995 1.00 97.38 85 SER A O 1
ATOM 698 N N . ILE A 1 86 ? -9.752 -0.140 5.150 1.00 97.25 86 ILE A N 1
ATOM 699 C CA . ILE A 1 86 ? -8.312 0.034 4.882 1.00 97.25 86 ILE A CA 1
ATOM 700 C C . ILE A 1 86 ? -7.727 -1.221 4.239 1.00 97.25 86 ILE A C 1
ATOM 702 O O . ILE A 1 86 ? -6.983 -1.119 3.269 1.00 97.25 86 ILE A O 1
ATOM 706 N N . ARG A 1 87 ? -8.090 -2.407 4.737 1.00 95.75 87 ARG A N 1
ATOM 707 C CA . ARG A 1 87 ? -7.621 -3.679 4.170 1.00 95.75 87 ARG A CA 1
ATOM 708 C C . ARG A 1 87 ? -8.089 -3.869 2.731 1.00 95.75 87 ARG A C 1
ATOM 710 O O . ARG A 1 87 ? -7.334 -4.369 1.901 1.00 95.75 87 ARG A O 1
ATOM 717 N N . GLU A 1 88 ? -9.326 -3.482 2.432 1.00 95.75 88 GLU A N 1
ATOM 718 C CA . GLU A 1 88 ? -9.867 -3.543 1.077 1.00 95.75 88 GLU A CA 1
ATOM 719 C C . GLU A 1 88 ? -9.135 -2.589 0.128 1.00 95.75 88 GLU A C 1
ATOM 721 O O . GLU A 1 88 ? -8.667 -3.029 -0.924 1.00 95.75 88 GLU A O 1
ATOM 726 N N . THR A 1 89 ? -8.973 -1.325 0.526 1.00 96.44 89 THR A N 1
ATOM 727 C CA . THR A 1 89 ? -8.226 -0.308 -0.225 1.00 96.44 89 THR A CA 1
ATOM 728 C C . THR A 1 89 ? -6.773 -0.736 -0.452 1.00 96.44 89 THR A C 1
ATOM 730 O O . THR A 1 89 ? -6.276 -0.648 -1.572 1.00 96.44 89 THR A O 1
ATOM 733 N N . THR A 1 90 ? -6.107 -1.303 0.561 1.00 96.44 90 THR A N 1
ATOM 734 C CA . THR A 1 90 ? -4.757 -1.873 0.428 1.00 96.44 90 THR A CA 1
ATOM 735 C C . THR A 1 90 ? -4.710 -3.046 -0.552 1.00 96.44 90 THR A C 1
ATOM 737 O O . THR A 1 90 ? -3.806 -3.120 -1.381 1.00 96.44 90 THR A O 1
ATOM 740 N N . ALA A 1 91 ? -5.677 -3.962 -0.495 1.00 94.94 91 ALA A N 1
ATOM 741 C CA . ALA A 1 91 ? -5.719 -5.088 -1.422 1.00 94.94 91 ALA A CA 1
ATOM 742 C C . ALA A 1 91 ? -5.938 -4.644 -2.878 1.00 94.94 91 ALA A C 1
ATOM 744 O O . ALA A 1 91 ? -5.440 -5.307 -3.779 1.00 94.94 91 ALA A O 1
ATOM 745 N N . LEU A 1 92 ? -6.677 -3.553 -3.112 1.00 95.00 92 LEU A N 1
ATOM 746 C CA . LEU A 1 92 ? -6.909 -3.004 -4.453 1.00 95.00 92 LEU A CA 1
ATOM 747 C C . LEU A 1 92 ? -5.638 -2.407 -5.065 1.00 95.00 92 LEU A C 1
ATOM 749 O O . LEU A 1 92 ? -5.285 -2.774 -6.179 1.00 95.00 92 LEU A O 1
ATOM 753 N N . ILE A 1 93 ? -4.916 -1.552 -4.332 1.00 95.69 93 ILE A N 1
ATOM 754 C CA . ILE A 1 93 ? -3.681 -0.947 -4.860 1.00 95.69 93 ILE A CA 1
ATOM 755 C C . ILE A 1 93 ? -2.590 -1.997 -5.114 1.00 95.69 93 ILE A C 1
ATOM 757 O O . ILE A 1 93 ? -1.869 -1.918 -6.104 1.00 95.69 93 ILE A O 1
ATOM 761 N N . ILE A 1 94 ? -2.466 -3.003 -4.239 1.00 95.38 94 ILE A N 1
ATOM 762 C CA . ILE A 1 94 ? -1.482 -4.078 -4.423 1.00 95.38 94 ILE A CA 1
ATOM 763 C C . ILE A 1 94 ? -1.816 -4.895 -5.672 1.00 95.38 94 ILE A C 1
ATOM 765 O O . ILE A 1 94 ? -0.910 -5.201 -6.442 1.00 95.38 94 ILE A O 1
ATOM 769 N N . ASP A 1 95 ? -3.095 -5.215 -5.883 1.00 95.44 95 ASP A N 1
ATOM 770 C CA . ASP A 1 95 ? -3.564 -5.908 -7.085 1.00 95.44 95 ASP A CA 1
ATOM 771 C C . ASP A 1 95 ? -3.178 -5.130 -8.348 1.00 95.44 95 ASP A C 1
ATOM 773 O O . ASP A 1 95 ? -2.516 -5.671 -9.227 1.00 95.44 95 ASP A O 1
ATOM 777 N N . GLU A 1 96 ? -3.478 -3.831 -8.389 1.00 94.44 96 GLU A N 1
ATOM 778 C CA . GLU A 1 96 ? -3.174 -2.963 -9.531 1.00 94.44 96 GLU A CA 1
ATOM 779 C C . GLU A 1 96 ? -1.671 -2.905 -9.856 1.00 94.44 96 GLU A C 1
ATOM 781 O O . GLU A 1 96 ? -1.274 -3.110 -11.007 1.00 94.44 96 GLU A O 1
ATOM 786 N N . LEU A 1 97 ? -0.819 -2.704 -8.843 1.00 93.69 97 LEU A N 1
ATOM 787 C CA . LEU A 1 97 ? 0.638 -2.666 -9.017 1.00 93.69 97 LEU A CA 1
ATOM 788 C C . LEU A 1 97 ? 1.204 -4.012 -9.491 1.00 93.69 97 LEU A C 1
ATOM 790 O O . LEU A 1 97 ? 2.111 -4.061 -10.327 1.00 93.69 97 LEU A O 1
ATOM 794 N N . LEU A 1 98 ? 0.679 -5.116 -8.957 1.00 94.44 98 LEU A N 1
ATOM 795 C CA . LEU A 1 98 ? 1.100 -6.460 -9.335 1.00 94.44 98 LEU A CA 1
ATOM 796 C C . LEU A 1 98 ? 0.633 -6.832 -10.741 1.00 94.44 98 LEU A C 1
ATOM 798 O O . LEU A 1 98 ? 1.399 -7.461 -11.469 1.00 94.44 98 LEU A O 1
ATOM 802 N N . GLU A 1 99 ? -0.567 -6.424 -11.152 1.00 93.88 99 GLU A N 1
ATOM 803 C CA . GLU A 1 99 ? -1.033 -6.594 -12.530 1.00 93.88 99 GLU A CA 1
ATOM 804 C C . GLU A 1 99 ? -0.160 -5.830 -13.519 1.00 93.88 99 GLU A C 1
ATOM 806 O O . GLU A 1 99 ? 0.161 -6.341 -14.593 1.00 93.88 99 GLU A O 1
ATOM 811 N N . GLU A 1 100 ? 0.274 -4.626 -13.161 1.00 92.06 100 GLU A N 1
ATOM 812 C CA . GLU A 1 100 ? 1.154 -3.860 -14.030 1.00 92.06 100 GLU A CA 1
ATOM 813 C C . GLU A 1 100 ? 2.527 -4.528 -14.181 1.00 92.06 100 GLU A C 1
ATOM 815 O O . GLU A 1 100 ? 3.033 -4.684 -15.298 1.00 92.06 100 GLU A O 1
ATOM 820 N N . MET A 1 101 ? 3.083 -5.055 -13.087 1.00 92.88 101 MET A N 1
ATOM 821 C CA . MET A 1 101 ? 4.297 -5.869 -13.150 1.00 92.88 101 MET A CA 1
ATOM 822 C C . MET A 1 101 ? 4.092 -7.173 -13.936 1.00 92.88 101 MET A C 1
ATOM 824 O O . MET A 1 101 ? 4.979 -7.588 -14.684 1.00 92.88 101 MET A O 1
ATOM 828 N N . ASN A 1 102 ? 2.929 -7.816 -13.803 1.00 94.19 102 ASN A N 1
ATOM 829 C CA . ASN A 1 102 ? 2.584 -9.032 -14.537 1.00 94.19 102 ASN A CA 1
ATOM 830 C C . ASN A 1 102 ? 2.646 -8.794 -16.051 1.00 94.19 102 ASN A C 1
ATOM 832 O O . ASN A 1 102 ? 3.266 -9.569 -16.779 1.00 94.19 102 ASN A O 1
ATOM 836 N N . ARG A 1 103 ? 2.094 -7.668 -16.519 1.00 93.31 103 ARG A N 1
ATOM 837 C CA . ARG A 1 103 ? 2.150 -7.265 -17.933 1.00 93.31 103 ARG A CA 1
ATOM 838 C C . ARG A 1 103 ? 3.584 -7.026 -18.397 1.00 93.31 103 ARG A C 1
ATOM 840 O O . ARG A 1 103 ? 3.968 -7.495 -19.467 1.00 93.31 103 ARG A O 1
ATOM 847 N N . ILE A 1 104 ? 4.401 -6.337 -17.595 1.00 92.75 104 ILE A N 1
ATOM 848 C CA . ILE A 1 104 ? 5.827 -6.120 -17.898 1.00 92.75 104 ILE A CA 1
ATOM 849 C C . ILE A 1 104 ? 6.559 -7.463 -18.042 1.00 92.75 104 ILE A C 1
ATOM 851 O O . ILE A 1 104 ? 7.318 -7.658 -18.994 1.00 92.75 104 ILE A O 1
ATOM 855 N N . ALA A 1 105 ? 6.306 -8.402 -17.129 1.00 93.12 105 ALA A N 1
ATOM 856 C CA . ALA A 1 105 ? 6.897 -9.735 -17.140 1.00 93.12 105 ALA A CA 1
ATOM 857 C C . ALA A 1 105 ? 6.479 -10.563 -18.369 1.00 93.12 105 ALA A C 1
ATOM 859 O O . ALA A 1 105 ? 7.335 -11.161 -19.023 1.00 93.12 105 ALA A O 1
ATOM 860 N N . GLN A 1 106 ? 5.194 -10.543 -18.728 1.00 94.25 106 GLN A N 1
ATOM 861 C CA . GLN A 1 106 ? 4.650 -11.218 -19.914 1.00 94.25 106 GLN A CA 1
ATOM 862 C C . GLN A 1 106 ? 5.287 -10.713 -21.212 1.00 94.25 106 GLN A C 1
ATOM 864 O O . GLN A 1 106 ? 5.723 -11.508 -22.049 1.00 94.25 106 GLN A O 1
ATOM 869 N N . ILE A 1 107 ? 5.434 -9.390 -21.353 1.00 94.12 107 ILE A N 1
ATOM 870 C CA . ILE A 1 107 ? 6.118 -8.783 -22.504 1.00 94.12 107 ILE A CA 1
ATOM 871 C C . ILE A 1 107 ? 7.585 -9.234 -22.547 1.00 94.12 107 ILE A C 1
ATOM 873 O O . ILE A 1 107 ? 8.086 -9.632 -23.601 1.00 94.12 107 ILE A O 1
ATOM 877 N N . ALA A 1 108 ? 8.271 -9.213 -21.401 1.00 93.25 108 ALA A N 1
ATOM 878 C CA . ALA A 1 108 ? 9.676 -9.598 -21.301 1.00 93.25 108 ALA A CA 1
ATOM 879 C C . ALA A 1 108 ? 9.922 -11.073 -21.629 1.00 93.25 108 ALA A C 1
ATOM 881 O O . ALA A 1 108 ? 10.943 -11.412 -22.231 1.00 93.25 108 ALA A O 1
ATOM 882 N N . ASP A 1 109 ? 8.995 -11.952 -21.271 1.00 93.00 109 ASP A N 1
ATOM 883 C CA . ASP A 1 109 ? 9.094 -13.375 -21.575 1.00 93.00 109 ASP A CA 1
ATOM 884 C C . ASP A 1 109 ? 8.551 -13.749 -22.965 1.00 93.00 109 ASP A C 1
ATOM 886 O O . ASP A 1 109 ? 8.831 -14.840 -23.478 1.00 93.00 109 ASP A O 1
ATOM 890 N N . SER A 1 110 ? 7.803 -12.831 -23.589 1.00 91.81 110 SER A N 1
ATOM 891 C CA . SER A 1 110 ? 7.019 -13.088 -24.801 1.00 91.81 110 SER A CA 1
ATOM 892 C C . SER A 1 110 ? 6.068 -14.275 -24.604 1.00 91.81 110 SER A C 1
ATOM 894 O O . SER A 1 110 ? 6.034 -15.201 -25.418 1.00 91.81 110 SER A O 1
ATOM 896 N N . SER A 1 111 ? 5.345 -14.277 -23.480 1.00 90.62 111 SER A N 1
ATOM 897 C CA . SER A 1 111 ? 4.387 -15.321 -23.116 1.00 90.62 111 SER A CA 1
ATOM 898 C C . SER A 1 111 ? 3.208 -14.758 -22.323 1.00 90.62 111 SER A C 1
ATOM 900 O O . SER A 1 111 ? 3.339 -13.746 -21.641 1.00 90.62 111 SER A O 1
ATOM 902 N N . ASP A 1 112 ? 2.080 -15.469 -22.346 1.00 89.69 112 ASP A N 1
ATOM 903 C CA . ASP A 1 112 ? 0.899 -15.162 -21.525 1.00 89.69 112 ASP A CA 1
ATOM 904 C C . ASP A 1 112 ? 0.968 -15.828 -20.136 1.00 89.69 112 ASP A C 1
ATOM 906 O O . ASP A 1 112 ? -0.053 -16.065 -19.485 1.00 89.69 112 ASP A O 1
ATOM 910 N N . ARG A 1 113 ? 2.171 -16.209 -19.675 1.00 90.69 113 ARG A N 1
ATOM 911 C CA . ARG A 1 113 ? 2.338 -16.818 -18.349 1.00 90.69 113 ARG A CA 1
ATOM 912 C C . ARG A 1 113 ? 1.928 -15.809 -17.272 1.00 90.69 113 ARG A C 1
ATOM 914 O O . ARG A 1 113 ? 2.277 -14.637 -17.334 1.00 90.69 113 ARG A O 1
ATOM 921 N N . ASP A 1 114 ? 1.175 -16.266 -16.274 1.00 91.00 114 ASP A N 1
ATOM 922 C CA . ASP A 1 114 ? 0.772 -15.427 -15.141 1.00 91.00 114 ASP A CA 1
ATOM 923 C C . ASP A 1 114 ? 1.888 -15.424 -14.090 1.00 91.00 114 ASP A C 1
ATOM 925 O O . ASP A 1 114 ? 2.182 -16.467 -13.496 1.00 91.00 114 ASP A O 1
ATOM 929 N N . TYR A 1 115 ? 2.497 -14.267 -13.847 1.00 91.12 115 TYR A N 1
ATOM 930 C CA . TYR A 1 115 ? 3.620 -14.057 -12.927 1.00 91.12 115 TYR A CA 1
ATOM 931 C C . TYR A 1 115 ? 3.192 -13.542 -11.552 1.00 91.12 115 TYR A C 1
ATOM 933 O O . TYR A 1 115 ? 4.044 -13.175 -10.748 1.00 91.12 115 TYR A O 1
ATOM 941 N N . VAL A 1 116 ? 1.897 -13.559 -11.242 1.00 92.44 116 VAL A N 1
ATOM 942 C CA . VAL A 1 116 ? 1.377 -13.203 -9.917 1.00 92.44 116 VAL A CA 1
ATOM 943 C C . VAL A 1 116 ? 0.696 -14.390 -9.246 1.00 92.44 116 VAL A C 1
ATOM 945 O O . VAL A 1 116 ? 0.099 -15.258 -9.890 1.00 92.44 116 VAL A O 1
ATOM 948 N N . TYR A 1 117 ? 0.816 -14.464 -7.925 1.00 90.50 117 TYR A N 1
ATOM 949 C CA . TYR A 1 117 ? -0.069 -15.265 -7.093 1.00 90.50 117 TYR A CA 1
ATOM 950 C C . TYR A 1 117 ? -1.355 -14.482 -6.851 1.00 90.50 117 TYR A C 1
ATOM 952 O O . TYR A 1 117 ? -1.326 -13.263 -6.696 1.00 90.50 117 TYR A O 1
ATOM 960 N N . ARG A 1 118 ? -2.485 -15.192 -6.839 1.00 91.50 118 ARG A N 1
ATOM 961 C CA . ARG A 1 118 ? -3.813 -14.611 -6.639 1.00 91.50 118 ARG A CA 1
ATOM 962 C C . ARG A 1 118 ? -4.490 -15.261 -5.454 1.00 91.50 118 ARG A C 1
ATOM 964 O O . ARG A 1 118 ? -4.420 -16.478 -5.270 1.00 91.50 118 ARG A O 1
ATOM 971 N N . ASN A 1 119 ? -5.214 -14.459 -4.690 1.00 87.69 119 ASN A N 1
ATOM 972 C CA . ASN A 1 119 ? -6.101 -14.970 -3.664 1.00 87.69 119 ASN A CA 1
ATOM 973 C C . ASN A 1 119 ? -7.197 -15.834 -4.314 1.00 87.69 119 ASN A C 1
ATOM 975 O O . ASN A 1 119 ? -7.855 -15.427 -5.273 1.00 87.69 119 ASN A O 1
ATOM 979 N N . SER A 1 120 ? -7.414 -17.036 -3.784 1.00 81.25 120 SER A N 1
ATOM 980 C CA . SER A 1 120 ? -8.362 -17.997 -4.353 1.00 81.25 120 SER A CA 1
ATOM 981 C C . SER A 1 120 ? -9.813 -17.507 -4.340 1.00 81.25 120 SER A C 1
ATOM 983 O O . SER A 1 120 ? -10.569 -17.871 -5.246 1.00 81.25 120 SER A O 1
ATOM 985 N N . TYR A 1 121 ? -10.182 -16.676 -3.363 1.00 81.06 121 TYR A N 1
ATOM 986 C CA . TYR A 1 121 ? -11.532 -16.156 -3.159 1.00 81.06 121 TYR A CA 1
ATOM 987 C C . TYR A 1 121 ? -11.754 -14.829 -3.876 1.00 81.06 121 TYR A C 1
ATOM 989 O O . TYR A 1 121 ? -12.715 -14.697 -4.627 1.00 81.06 121 TYR A O 1
ATOM 997 N N . THR A 1 122 ? -10.868 -13.853 -3.674 1.00 85.50 122 THR A N 1
ATOM 998 C CA . THR A 1 122 ? -11.048 -12.503 -4.231 1.00 85.50 122 THR A CA 1
ATOM 999 C C . THR A 1 122 ? -10.508 -12.362 -5.650 1.00 85.50 122 THR A C 1
ATOM 1001 O O . THR A 1 122 ? -10.805 -11.370 -6.303 1.00 85.50 122 THR A O 1
ATOM 1004 N N . LYS A 1 123 ? -9.708 -13.329 -6.125 1.00 87.69 123 LYS A N 1
ATOM 1005 C CA . LYS A 1 123 ? -8.994 -13.325 -7.419 1.00 87.69 123 LYS A CA 1
ATOM 1006 C C . LYS A 1 123 ? -7.976 -12.192 -7.615 1.00 87.69 123 LYS A C 1
ATOM 1008 O O . LYS A 1 123 ? -7.270 -12.206 -8.622 1.00 87.69 123 LYS A O 1
ATOM 1013 N N . LYS A 1 124 ? -7.837 -11.298 -6.634 1.00 90.06 124 LYS A N 1
ATOM 1014 C CA . LYS A 1 124 ? -6.830 -10.234 -6.589 1.00 90.06 124 LYS A CA 1
ATOM 1015 C C . LYS A 1 124 ? -5.425 -10.815 -6.438 1.00 90.06 124 LYS A C 1
ATOM 1017 O O . LYS A 1 124 ? -5.236 -11.777 -5.681 1.00 90.06 124 LYS A O 1
ATOM 1022 N N . ALA A 1 125 ? -4.464 -10.239 -7.142 1.00 90.12 125 ALA A N 1
ATOM 1023 C CA . ALA A 1 125 ? -3.049 -10.504 -6.996 1.00 90.12 125 ALA A CA 1
ATOM 1024 C C . ALA A 1 125 ? -2.565 -10.096 -5.597 1.00 90.12 125 ALA A C 1
ATOM 1026 O O . 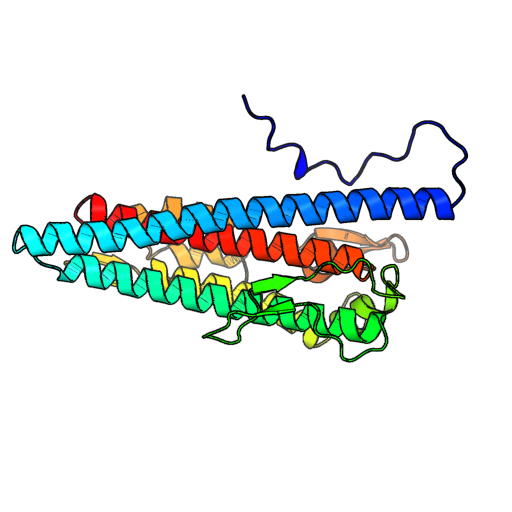ALA A 1 125 ? -3.006 -9.098 -5.028 1.00 90.12 125 ALA A O 1
ATOM 1027 N N . ASN A 1 126 ? -1.681 -10.908 -5.016 1.00 85.06 126 ASN A N 1
ATOM 1028 C CA . ASN A 1 126 ? -1.127 -10.664 -3.683 1.00 85.06 126 ASN A CA 1
ATOM 1029 C C . ASN A 1 126 ? 0.404 -10.710 -3.624 1.00 85.06 126 ASN A C 1
ATOM 1031 O O . ASN A 1 126 ? 0.976 -10.003 -2.801 1.00 85.06 126 ASN A O 1
ATOM 1035 N N . TYR A 1 127 ? 1.061 -11.479 -4.497 1.00 83.56 127 TYR A N 1
ATOM 1036 C CA . TYR A 1 127 ? 2.525 -11.541 -4.576 1.00 83.56 127 TYR A CA 1
ATOM 1037 C C . TYR A 1 127 ? 3.011 -11.761 -6.008 1.00 83.56 127 TYR A C 1
ATOM 1039 O O . TYR A 1 127 ? 2.316 -12.374 -6.820 1.00 83.56 127 TYR A O 1
ATOM 1047 N N . LEU A 1 128 ? 4.248 -11.349 -6.293 1.00 85.25 128 LEU A N 1
ATOM 1048 C CA . LEU A 1 128 ? 4.962 -11.765 -7.501 1.00 85.25 128 LEU A CA 1
ATOM 1049 C C . LEU A 1 128 ? 5.468 -13.204 -7.363 1.00 85.25 128 LEU A C 1
ATOM 1051 O O . LEU A 1 128 ? 6.032 -13.595 -6.341 1.00 85.25 128 LEU A O 1
ATOM 1055 N N . LYS A 1 129 ? 5.318 -13.990 -8.428 1.00 86.75 129 LYS A N 1
ATOM 1056 C CA . LYS A 1 129 ? 6.020 -15.264 -8.589 1.00 86.75 129 LYS A CA 1
ATOM 1057 C C . LYS A 1 129 ? 7.508 -15.008 -8.854 1.00 86.75 129 LYS A C 1
ATOM 1059 O O . LYS A 1 129 ? 7.877 -13.933 -9.330 1.00 86.75 129 LYS A O 1
ATOM 1064 N N . PRO A 1 130 ? 8.383 -15.997 -8.598 1.00 81.19 130 PRO A N 1
ATOM 1065 C CA . PRO A 1 130 ? 9.787 -15.896 -8.973 1.00 81.19 130 PRO A CA 1
ATOM 1066 C C . PRO A 1 130 ? 9.952 -15.567 -10.463 1.00 81.19 130 PRO A C 1
ATOM 1068 O O . PRO A 1 130 ? 9.468 -16.294 -11.326 1.00 81.19 130 PRO A O 1
ATOM 1071 N N . LEU A 1 131 ? 10.680 -14.490 -10.761 1.00 81.31 131 LEU A N 1
ATOM 1072 C CA . LEU A 1 131 ? 10.921 -14.013 -12.130 1.00 81.31 131 LEU A CA 1
ATOM 1073 C C . LEU A 1 131 ? 12.137 -14.683 -12.802 1.00 81.31 131 LEU A C 1
ATOM 1075 O O . LEU A 1 131 ? 12.575 -14.251 -13.864 1.00 81.31 131 LEU A O 1
ATOM 1079 N N . LEU A 1 132 ? 12.691 -15.735 -12.185 1.00 74.69 132 LEU A N 1
ATOM 1080 C CA . LEU A 1 132 ? 13.937 -16.400 -12.598 1.00 74.69 132 LEU A CA 1
ATOM 1081 C C . LEU A 1 132 ? 13.876 -17.005 -14.010 1.00 74.69 132 LEU A C 1
ATOM 1083 O O . LEU A 1 132 ? 14.913 -17.220 -14.627 1.00 74.69 132 LEU A O 1
ATOM 1087 N N . GLU A 1 133 ? 12.676 -17.282 -14.519 1.00 78.19 133 GLU A N 1
ATOM 1088 C CA . GLU A 1 133 ? 12.460 -17.924 -15.820 1.00 78.19 133 GLU A CA 1
ATOM 1089 C C . GLU A 1 133 ? 12.104 -16.945 -16.949 1.00 78.19 133 GLU A C 1
ATOM 1091 O O . GLU A 1 133 ? 11.750 -17.385 -18.045 1.00 78.19 133 GLU A O 1
ATOM 1096 N N . ILE A 1 134 ? 12.142 -15.634 -16.695 1.00 83.62 134 ILE A N 1
ATOM 1097 C CA . ILE A 1 134 ? 11.846 -14.618 -17.710 1.00 83.62 134 ILE A CA 1
ATOM 1098 C C . ILE A 1 134 ? 13.061 -14.433 -18.616 1.00 83.62 134 ILE A C 1
ATOM 1100 O O . ILE A 1 134 ? 14.137 -14.052 -18.155 1.00 83.62 134 ILE A O 1
ATOM 1104 N N . LYS A 1 135 ? 12.874 -14.626 -19.926 1.00 83.31 135 LYS A N 1
ATOM 1105 C CA . LYS A 1 135 ? 13.959 -14.536 -20.923 1.00 83.31 135 LYS A CA 1
ATOM 1106 C C . LYS A 1 135 ? 14.702 -13.199 -20.921 1.00 83.31 135 LYS A C 1
ATOM 1108 O O . LYS A 1 135 ? 15.928 -13.179 -20.949 1.00 83.31 135 LYS A O 1
ATOM 1113 N N . ASN A 1 136 ? 13.977 -12.079 -20.899 1.00 87.25 136 ASN A N 1
ATOM 1114 C CA . ASN A 1 136 ? 14.555 -10.739 -21.052 1.00 87.25 136 ASN A CA 1
ATOM 1115 C C . ASN A 1 136 ? 14.537 -9.928 -19.748 1.00 87.25 136 ASN A C 1
ATOM 1117 O O . ASN A 1 136 ? 14.211 -8.743 -19.747 1.00 87.25 136 ASN A O 1
ATOM 1121 N N . LEU A 1 137 ? 14.903 -10.556 -18.630 1.00 86.94 137 LEU A N 1
ATOM 1122 C CA . LEU A 1 137 ? 14.829 -9.958 -17.294 1.00 86.94 137 LEU A CA 1
ATOM 1123 C C . LEU A 1 137 ? 15.688 -8.677 -17.124 1.00 86.94 137 LEU A C 1
ATOM 1125 O O . LEU A 1 137 ? 15.346 -7.782 -16.354 1.00 86.94 137 LEU A O 1
ATOM 1129 N N . ASN A 1 138 ? 16.774 -8.551 -17.891 1.00 86.69 138 ASN A N 1
ATOM 1130 C CA . ASN A 1 138 ? 17.654 -7.373 -17.882 1.00 86.69 138 ASN A CA 1
ATOM 1131 C C . ASN A 1 138 ? 17.216 -6.270 -18.863 1.00 86.69 138 ASN A C 1
ATOM 1133 O O . ASN A 1 138 ? 17.892 -5.246 -18.978 1.00 86.69 138 ASN A O 1
ATOM 1137 N N . ASN A 1 139 ? 16.123 -6.470 -19.607 1.00 89.38 139 ASN A N 1
ATOM 1138 C CA . ASN A 1 139 ? 15.655 -5.500 -20.589 1.00 89.38 139 ASN A CA 1
ATOM 1139 C C . ASN A 1 139 ? 15.139 -4.239 -19.884 1.00 89.38 139 ASN A C 1
ATOM 1141 O O . ASN A 1 139 ? 14.275 -4.314 -19.015 1.00 89.38 139 ASN A O 1
ATOM 1145 N N . ARG A 1 140 ? 15.680 -3.082 -20.274 1.00 89.19 140 ARG A N 1
ATOM 1146 C CA . ARG A 1 140 ? 15.309 -1.764 -19.732 1.00 89.19 140 ARG A CA 1
ATOM 1147 C C . ARG A 1 140 ? 14.289 -1.030 -20.594 1.00 89.19 140 ARG A C 1
ATOM 1149 O O . ARG A 1 140 ? 13.580 -0.153 -20.123 1.00 89.19 140 ARG A O 1
ATOM 1156 N N . THR A 1 141 ? 14.197 -1.398 -21.868 1.00 89.69 141 THR A N 1
ATOM 1157 C CA . THR A 1 141 ? 13.303 -0.763 -22.836 1.00 89.69 141 THR A CA 1
ATOM 1158 C C . THR A 1 141 ? 11.837 -1.043 -22.528 1.00 89.69 141 THR A C 1
ATOM 1160 O O . THR A 1 141 ? 11.009 -0.166 -22.743 1.00 89.69 141 THR A O 1
ATOM 1163 N N . ILE A 1 142 ? 11.505 -2.241 -22.038 1.00 91.88 142 ILE A N 1
ATOM 1164 C CA . ILE A 1 142 ? 10.120 -2.634 -21.737 1.00 91.88 142 ILE A CA 1
ATOM 1165 C C . ILE A 1 142 ? 9.501 -1.735 -20.656 1.00 91.88 142 ILE A C 1
ATOM 1167 O O . ILE A 1 142 ? 8.527 -1.050 -20.974 1.00 91.88 142 ILE A O 1
ATOM 1171 N N . PRO A 1 143 ? 10.033 -1.686 -19.418 1.00 89.75 143 PRO A N 1
ATOM 1172 C CA . PRO A 1 143 ? 9.482 -0.803 -18.392 1.00 89.75 143 PRO A CA 1
ATOM 1173 C C . PRO A 1 143 ? 9.604 0.668 -18.798 1.00 89.75 143 PRO A C 1
ATOM 1175 O O . PRO A 1 143 ? 8.649 1.414 -18.622 1.00 89.75 143 PRO A O 1
ATOM 1178 N N . PHE A 1 144 ? 10.711 1.077 -19.436 1.00 87.06 144 PHE A N 1
ATOM 1179 C CA . PHE A 1 144 ? 10.879 2.460 -19.882 1.00 87.06 144 PHE A CA 1
ATOM 1180 C C . PHE A 1 144 ? 9.771 2.910 -20.841 1.00 87.06 144 PHE A C 1
ATOM 1182 O O . PHE A 1 144 ? 9.108 3.906 -20.580 1.00 87.06 144 PHE A O 1
ATOM 1189 N N . LYS A 1 145 ? 9.507 2.161 -21.919 1.00 88.12 145 LYS A N 1
ATOM 1190 C CA . LYS A 1 145 ? 8.450 2.514 -22.883 1.00 88.12 145 LYS A CA 1
ATOM 1191 C C . LYS A 1 145 ? 7.062 2.512 -22.257 1.00 88.12 145 LYS A C 1
ATOM 1193 O O . LYS A 1 145 ? 6.199 3.254 -22.704 1.00 88.12 145 LYS A O 1
ATOM 1198 N N . ARG A 1 146 ? 6.840 1.649 -21.268 1.00 87.94 146 ARG A N 1
ATOM 1199 C CA . ARG A 1 146 ? 5.540 1.489 -20.623 1.00 87.94 146 ARG A CA 1
ATOM 1200 C C . ARG A 1 146 ? 5.257 2.554 -19.568 1.00 87.94 146 ARG A C 1
ATOM 1202 O O . ARG A 1 146 ? 4.092 2.839 -19.357 1.00 87.94 146 ARG A O 1
ATOM 1209 N N . ILE A 1 147 ? 6.293 3.114 -18.945 1.00 85.31 147 ILE A N 1
ATOM 1210 C CA . ILE A 1 147 ? 6.182 4.121 -17.877 1.00 85.31 147 ILE A CA 1
ATOM 1211 C C . ILE A 1 147 ? 6.438 5.543 -18.403 1.00 85.31 147 ILE A C 1
ATOM 1213 O O . ILE A 1 147 ? 5.818 6.498 -17.951 1.00 85.31 147 ILE A O 1
ATOM 1217 N N . PHE A 1 148 ? 7.358 5.701 -19.356 1.00 82.81 148 PHE A N 1
ATOM 1218 C CA . PHE A 1 148 ? 7.794 7.005 -19.869 1.00 82.81 148 PHE A CA 1
ATOM 1219 C C . PHE A 1 148 ? 7.471 7.229 -21.351 1.00 82.81 148 PHE A C 1
ATOM 1221 O O . PHE A 1 148 ? 7.494 8.355 -21.830 1.00 82.81 148 PHE A O 1
ATOM 1228 N N . GLY A 1 149 ? 7.178 6.175 -22.116 1.00 83.56 149 GLY A N 1
ATOM 1229 C CA . GLY A 1 149 ? 6.963 6.307 -23.557 1.00 83.56 149 GLY A CA 1
ATOM 1230 C C . GLY A 1 149 ? 8.223 6.774 -24.295 1.00 83.56 149 GLY A C 1
ATOM 1231 O O . GLY A 1 149 ? 9.248 6.088 -24.281 1.00 83.56 149 GLY A O 1
ATOM 1232 N N . GLU A 1 150 ? 8.118 7.910 -24.989 1.00 76.19 150 GLU A N 1
ATOM 1233 C CA . GLU A 1 150 ? 9.194 8.494 -25.807 1.00 76.19 150 GLU A CA 1
ATOM 1234 C C . GLU A 1 150 ? 9.958 9.620 -25.095 1.00 76.19 150 GLU A C 1
ATOM 1236 O O . GLU A 1 150 ? 11.108 9.884 -25.449 1.00 76.19 150 GLU A O 1
ATOM 1241 N N . ASN A 1 151 ? 9.357 10.259 -24.083 1.00 75.06 151 ASN A N 1
ATOM 1242 C CA . ASN A 1 151 ? 9.948 11.375 -23.349 1.00 75.06 151 ASN A CA 1
ATOM 1243 C C . ASN A 1 151 ? 10.106 11.020 -21.866 1.00 75.06 151 ASN A C 1
ATOM 1245 O O . ASN A 1 151 ? 9.135 10.882 -21.136 1.00 75.06 151 ASN A O 1
ATOM 1249 N N . MET A 1 152 ? 11.347 10.927 -21.389 1.00 71.06 152 MET A N 1
ATOM 1250 C CA . MET A 1 152 ? 11.623 10.580 -19.989 1.00 71.06 152 MET A CA 1
ATOM 1251 C C . MET A 1 152 ? 11.155 11.629 -18.975 1.00 71.06 152 MET A C 1
ATOM 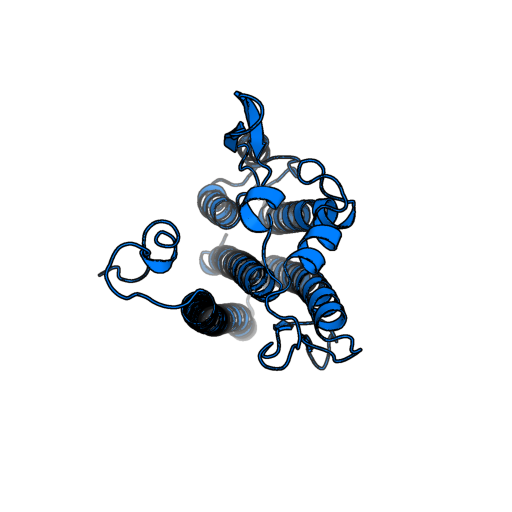1253 O O . MET A 1 152 ? 10.941 11.283 -17.817 1.00 71.06 152 MET A O 1
ATOM 1257 N N . TYR A 1 153 ? 11.004 12.885 -19.399 1.00 73.44 153 TYR A N 1
ATOM 1258 C CA . TYR A 1 153 ? 10.553 13.982 -18.542 1.00 73.44 153 TYR A CA 1
ATOM 1259 C C . TYR A 1 153 ? 9.026 14.121 -18.492 1.00 73.44 153 TYR A C 1
ATOM 1261 O O . TYR A 1 153 ? 8.515 14.891 -17.686 1.00 73.44 153 TYR A O 1
ATOM 1269 N N . ASP A 1 154 ? 8.305 13.378 -19.334 1.00 74.31 154 ASP A N 1
ATOM 1270 C CA . ASP A 1 154 ? 6.847 13.415 -19.430 1.00 74.31 154 ASP A CA 1
ATOM 1271 C C . ASP A 1 154 ? 6.318 11.974 -19.456 1.00 74.31 154 ASP A C 1
ATOM 1273 O O . ASP A 1 154 ? 6.211 11.379 -20.534 1.00 74.31 154 ASP A O 1
ATOM 1277 N N . PRO A 1 155 ? 6.081 11.362 -18.274 1.00 75.75 155 PRO A N 1
ATOM 1278 C CA . PRO A 1 155 ? 5.587 9.998 -18.193 1.00 75.75 155 PRO A CA 1
ATOM 1279 C C . PRO A 1 155 ? 4.323 9.816 -19.034 1.00 75.75 155 PRO A C 1
ATOM 1281 O O . PRO A 1 155 ? 3.461 10.692 -19.094 1.00 75.75 155 PRO A O 1
ATOM 1284 N N . ASN A 1 156 ? 4.186 8.658 -19.675 1.00 80.00 156 ASN A N 1
ATOM 1285 C CA . ASN A 1 156 ? 2.973 8.369 -20.433 1.00 80.00 156 ASN A CA 1
ATOM 1286 C C . ASN A 1 156 ? 1.766 8.219 -19.471 1.00 80.00 156 ASN A C 1
ATOM 1288 O O . ASN A 1 156 ? 1.942 8.182 -18.247 1.00 80.00 156 ASN A O 1
ATOM 1292 N N . PRO A 1 157 ? 0.525 8.115 -19.984 1.00 81.38 157 PRO A N 1
ATOM 1293 C CA . PRO A 1 157 ? -0.656 7.984 -19.133 1.00 81.38 157 PRO A CA 1
ATOM 1294 C C . PRO A 1 157 ? -0.557 6.852 -18.103 1.00 81.38 157 PRO A C 1
ATOM 1296 O O . PRO A 1 157 ? -1.028 7.016 -16.983 1.00 81.38 157 PRO A O 1
ATOM 1299 N N . GLU A 1 158 ? 0.085 5.732 -18.444 1.00 78.88 158 GLU A N 1
ATOM 1300 C CA . GLU A 1 158 ? 0.335 4.621 -17.525 1.00 78.88 158 GLU A CA 1
ATOM 1301 C C . GLU A 1 158 ? 1.302 4.985 -16.385 1.00 78.88 158 GLU A C 1
ATOM 1303 O O . GLU A 1 158 ? 1.042 4.644 -15.231 1.00 78.88 158 GLU A O 1
ATOM 1308 N N . GLY A 1 159 ? 2.391 5.703 -16.666 1.00 77.06 159 GLY A N 1
ATOM 1309 C CA . GLY A 1 159 ? 3.311 6.191 -15.638 1.00 77.06 159 GLY A CA 1
ATOM 1310 C C . GLY A 1 159 ? 2.655 7.199 -14.693 1.00 77.06 159 GLY A C 1
ATOM 1311 O O . GLY A 1 159 ? 2.756 7.058 -13.475 1.00 77.06 159 GLY A O 1
ATOM 1312 N N . ILE A 1 160 ? 1.913 8.163 -15.248 1.00 80.50 160 ILE A N 1
ATOM 1313 C CA . ILE A 1 160 ? 1.115 9.133 -14.475 1.00 80.50 160 ILE A CA 1
ATOM 1314 C C . ILE A 1 160 ? 0.069 8.411 -13.616 1.00 80.50 160 ILE A C 1
ATOM 1316 O O . ILE A 1 160 ? -0.198 8.801 -12.478 1.00 80.50 160 ILE A O 1
ATOM 1320 N N . HIS A 1 161 ? -0.527 7.342 -14.149 1.00 84.44 161 HIS A N 1
ATOM 1321 C CA . HIS A 1 161 ? -1.516 6.551 -13.434 1.00 84.44 161 HIS A CA 1
ATOM 1322 C C . HIS A 1 161 ? -0.933 5.929 -12.163 1.00 84.44 161 HIS A C 1
ATOM 1324 O O . HIS A 1 161 ? -1.561 6.074 -11.124 1.00 84.44 161 HIS A O 1
ATOM 1330 N N . ILE A 1 162 ? 0.271 5.343 -12.197 1.00 84.69 162 ILE A N 1
ATOM 1331 C CA . ILE A 1 162 ? 0.904 4.737 -11.007 1.00 84.69 162 ILE A CA 1
ATOM 1332 C C . ILE A 1 162 ? 1.046 5.756 -9.869 1.00 84.69 162 ILE A C 1
ATOM 1334 O O . ILE A 1 162 ? 0.663 5.477 -8.730 1.00 84.69 162 ILE A O 1
ATOM 1338 N N . GLU A 1 163 ? 1.580 6.941 -10.167 1.00 84.06 163 GLU A N 1
ATOM 1339 C CA . GLU A 1 163 ? 1.775 8.000 -9.172 1.00 84.06 163 GLU A CA 1
ATOM 1340 C C . GLU A 1 163 ? 0.437 8.487 -8.597 1.00 84.06 163 GLU A C 1
ATOM 1342 O O . GLU A 1 163 ? 0.258 8.538 -7.375 1.00 84.06 163 GLU A O 1
ATOM 1347 N N . ASN A 1 164 ? -0.543 8.744 -9.468 1.00 85.62 164 ASN A N 1
ATOM 1348 C CA . ASN A 1 164 ? -1.885 9.148 -9.060 1.00 85.62 164 ASN A CA 1
ATOM 1349 C C . ASN A 1 164 ? -2.596 8.071 -8.232 1.00 85.62 164 ASN A C 1
ATOM 1351 O O . ASN A 1 164 ? -3.264 8.405 -7.253 1.00 85.62 164 ASN A O 1
ATOM 1355 N N . THR A 1 165 ? -2.448 6.787 -8.572 1.00 89.50 165 THR A N 1
ATOM 1356 C CA . THR A 1 165 ? -3.058 5.696 -7.805 1.00 89.50 165 THR A CA 1
ATOM 1357 C C . THR A 1 165 ? -2.427 5.601 -6.411 1.00 89.50 165 THR A C 1
ATOM 1359 O O . THR A 1 165 ? -3.143 5.416 -5.427 1.00 89.50 165 THR A O 1
ATOM 1362 N N . LEU A 1 166 ? -1.112 5.816 -6.270 1.00 90.88 166 LEU A N 1
ATOM 1363 C CA . LEU A 1 166 ? -0.457 5.868 -4.955 1.00 90.88 166 LEU A CA 1
ATOM 1364 C C . LEU A 1 166 ? -0.923 7.061 -4.110 1.00 90.88 166 LEU A C 1
ATOM 1366 O O . LEU A 1 166 ? -1.173 6.901 -2.910 1.00 90.88 166 LEU A O 1
ATOM 1370 N N . LEU A 1 167 ? -1.069 8.241 -4.719 1.00 89.88 167 LEU A N 1
ATOM 1371 C CA . LEU A 1 167 ? -1.594 9.426 -4.039 1.00 89.88 167 LEU A CA 1
ATOM 1372 C C . LEU A 1 167 ? -3.060 9.228 -3.627 1.00 89.88 167 LEU A C 1
ATOM 1374 O O . LEU A 1 167 ? -3.434 9.547 -2.496 1.00 89.88 167 LEU A O 1
ATOM 1378 N N . SER A 1 168 ? -3.877 8.649 -4.510 1.00 92.12 168 SER A N 1
ATOM 1379 C CA . SER A 1 168 ? -5.275 8.313 -4.227 1.00 92.12 168 SER A CA 1
ATOM 1380 C C . SER A 1 168 ? -5.376 7.321 -3.075 1.00 92.12 168 SER A C 1
ATOM 1382 O O . SER A 1 168 ? -6.077 7.594 -2.107 1.00 92.12 168 SER A O 1
ATOM 1384 N N . PHE A 1 169 ? -4.603 6.230 -3.110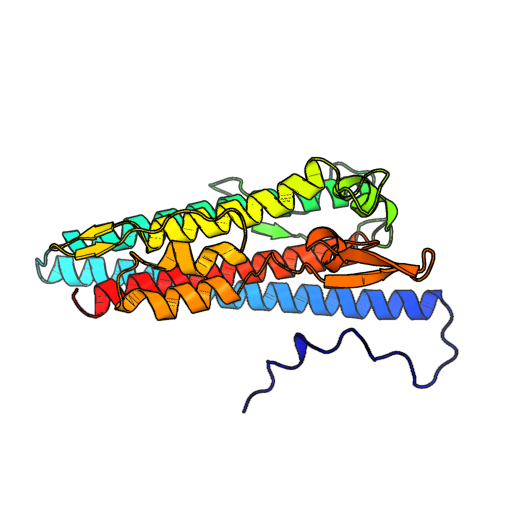 1.00 95.25 169 PHE A N 1
ATOM 1385 C CA . PHE A 1 169 ? -4.534 5.253 -2.020 1.00 95.25 169 PHE A CA 1
ATOM 1386 C C . PHE A 1 169 ? -4.219 5.926 -0.679 1.00 95.25 169 PHE A C 1
ATOM 1388 O O . PHE A 1 169 ? -4.853 5.650 0.342 1.00 95.25 169 PHE A O 1
ATOM 1395 N N . LYS A 1 170 ? -3.239 6.834 -0.677 1.00 92.50 170 LYS A N 1
ATOM 1396 C CA . LYS A 1 170 ? -2.856 7.584 0.514 1.00 92.50 170 LYS A CA 1
ATOM 1397 C C . LYS A 1 170 ? -4.031 8.424 1.018 1.00 92.50 170 LYS A C 1
ATOM 1399 O O . LYS A 1 170 ? -4.420 8.278 2.178 1.00 92.50 170 LYS A O 1
ATOM 1404 N N . ASN A 1 171 ? -4.628 9.240 0.151 1.00 94.31 171 ASN A N 1
ATOM 1405 C CA . ASN A 1 171 ? -5.792 10.063 0.477 1.00 94.31 171 ASN A CA 1
ATOM 1406 C C . ASN A 1 171 ? -6.968 9.231 1.012 1.00 94.31 171 ASN A C 1
ATOM 1408 O O . ASN A 1 171 ? -7.543 9.610 2.032 1.00 94.31 171 ASN A O 1
ATOM 1412 N N . ASP A 1 172 ? -7.262 8.076 0.416 1.00 96.69 172 ASP A N 1
ATOM 1413 C CA . ASP A 1 172 ? -8.318 7.167 0.870 1.00 96.69 172 ASP A CA 1
ATOM 1414 C C . ASP A 1 172 ? -8.056 6.676 2.299 1.00 96.69 172 ASP A C 1
ATOM 1416 O O . ASP A 1 172 ? -8.929 6.760 3.166 1.00 96.69 172 ASP A O 1
ATOM 1420 N N . VAL A 1 173 ? -6.830 6.228 2.598 1.00 96.88 173 VAL A N 1
ATOM 1421 C CA . VAL A 1 173 ? -6.451 5.804 3.956 1.00 96.88 173 VAL A CA 1
ATOM 1422 C C . VAL A 1 173 ? -6.594 6.957 4.953 1.00 96.88 173 VAL A C 1
ATOM 1424 O O . VAL A 1 173 ? -7.158 6.770 6.037 1.00 96.88 173 VAL A O 1
ATOM 1427 N N . PHE A 1 174 ? -6.126 8.159 4.603 1.00 95.69 174 PHE A N 1
ATOM 1428 C CA . PHE A 1 174 ? -6.262 9.333 5.466 1.00 95.69 174 PHE A CA 1
ATOM 1429 C C . PHE A 1 174 ? -7.718 9.738 5.680 1.00 95.69 174 PHE A C 1
ATOM 1431 O O . PHE A 1 174 ? -8.082 10.091 6.800 1.00 95.69 174 PHE A O 1
ATOM 1438 N N . GLN A 1 175 ? -8.574 9.641 4.665 1.00 96.44 175 GLN A N 1
ATOM 1439 C CA . GLN A 1 175 ? -10.006 9.869 4.823 1.00 96.44 175 GLN A CA 1
ATOM 1440 C C . GLN A 1 175 ? -10.643 8.808 5.723 1.00 96.44 175 GLN A C 1
ATOM 1442 O O . GLN A 1 175 ? -11.398 9.153 6.632 1.00 96.44 175 GLN A O 1
ATOM 1447 N N . ILE A 1 176 ? -10.313 7.525 5.549 1.00 96.94 176 ILE A N 1
ATOM 1448 C CA . ILE A 1 176 ? -10.856 6.453 6.393 1.00 96.94 176 ILE A CA 1
ATOM 1449 C C . ILE A 1 176 ? -10.456 6.660 7.860 1.00 96.94 176 ILE A C 1
ATOM 1451 O O . ILE A 1 176 ? -11.293 6.503 8.752 1.00 96.94 176 ILE A O 1
ATOM 1455 N N . LEU A 1 177 ? -9.210 7.043 8.135 1.00 95.06 177 LEU A N 1
ATOM 1456 C CA . LEU A 1 177 ? -8.731 7.272 9.500 1.00 95.06 177 LEU A CA 1
ATOM 1457 C C . LEU A 1 177 ? -9.195 8.609 10.089 1.00 95.06 177 LEU A C 1
ATOM 1459 O O . LEU A 1 177 ? -9.542 8.674 11.268 1.00 95.06 177 LEU A O 1
ATOM 1463 N N . GLY A 1 178 ? -9.176 9.661 9.276 1.00 93.56 178 GLY A N 1
ATOM 1464 C CA . GLY A 1 178 ? -9.308 11.052 9.688 1.00 93.56 178 GLY A CA 1
ATOM 1465 C C . GLY A 1 178 ? -10.716 11.626 9.587 1.00 93.56 178 GLY A C 1
ATOM 1466 O O . GLY A 1 178 ? -10.959 12.640 10.231 1.00 93.56 178 GLY A O 1
ATOM 1467 N N . ASN A 1 179 ? -11.643 10.996 8.854 1.00 95.88 179 ASN A N 1
ATOM 1468 C CA . ASN A 1 179 ? -13.045 11.425 8.764 1.00 95.88 179 ASN A CA 1
ATOM 1469 C C . ASN A 1 179 ? -13.931 10.588 9.678 1.00 95.88 179 ASN A C 1
ATOM 1471 O O . ASN A 1 179 ? -14.230 9.425 9.383 1.00 95.88 179 ASN A O 1
ATOM 1475 N N . TYR A 1 180 ? -14.389 11.165 10.784 1.00 94.31 180 TYR A N 1
ATOM 1476 C CA . TYR A 1 180 ? -15.372 10.515 11.643 1.00 94.31 180 TYR A CA 1
ATOM 1477 C C . TYR A 1 180 ? -16.134 11.507 12.518 1.00 94.31 180 TYR A C 1
ATOM 1479 O O . TYR A 1 180 ? -15.624 12.563 12.877 1.00 94.31 180 TYR A O 1
ATOM 1487 N N . SER A 1 181 ? -17.345 11.109 12.905 1.00 92.75 181 SER A N 1
ATOM 1488 C CA . SER A 1 181 ? -18.066 11.667 14.045 1.00 92.75 181 SER A CA 1
ATOM 1489 C C . SER A 1 181 ? -18.435 10.511 14.968 1.00 92.75 181 SER A C 1
ATOM 1491 O O . SER A 1 181 ? -19.176 9.611 14.567 1.00 92.75 181 SER A O 1
ATOM 1493 N N . PHE A 1 182 ? -17.862 10.484 16.168 1.00 88.69 182 PHE A N 1
ATOM 1494 C CA . PHE A 1 182 ? -18.068 9.402 17.126 1.00 88.69 182 PHE A CA 1
ATOM 1495 C C . PHE A 1 182 ? -18.013 9.953 18.551 1.00 88.69 182 PHE A C 1
ATOM 1497 O O . PHE A 1 182 ? -17.113 10.714 18.874 1.00 88.69 182 PHE A O 1
ATOM 1504 N N . ASN A 1 183 ? -18.995 9.607 19.390 1.00 84.62 183 ASN A N 1
ATOM 1505 C CA . ASN A 1 183 ? -19.106 10.077 20.782 1.00 84.62 183 ASN A CA 1
ATOM 1506 C C . ASN A 1 183 ? -19.019 11.609 20.983 1.00 84.62 183 ASN A C 1
ATOM 1508 O O . ASN A 1 183 ? -18.665 12.076 22.057 1.00 84.62 183 ASN A O 1
ATOM 1512 N N . GLY A 1 184 ? -19.405 12.400 19.975 1.00 83.12 184 GLY A N 1
ATOM 1513 C CA . GLY A 1 184 ? -19.345 13.867 20.024 1.00 83.12 184 GLY A CA 1
ATOM 1514 C C . GLY A 1 184 ? -18.036 14.458 19.497 1.00 83.12 184 GLY A C 1
ATOM 1515 O O . GLY A 1 184 ? -18.014 15.641 19.166 1.00 83.12 184 GLY A O 1
ATOM 1516 N N . ASP A 1 185 ? -17.001 13.637 19.310 1.00 85.81 185 ASP A N 1
ATOM 1517 C CA . ASP A 1 185 ? -15.765 14.045 18.650 1.00 85.81 185 ASP A CA 1
ATOM 1518 C C . ASP A 1 185 ? -15.930 13.990 17.134 1.00 85.81 185 ASP A C 1
ATOM 1520 O O . ASP A 1 185 ? -16.400 12.997 16.564 1.00 85.81 185 ASP A O 1
ATOM 1524 N N . THR A 1 186 ? -15.505 15.058 16.466 1.00 91.19 186 THR A N 1
ATOM 1525 C CA . THR A 1 186 ? -15.468 15.152 15.006 1.00 91.19 186 THR A CA 1
ATOM 1526 C C . THR A 1 186 ? -14.044 15.361 14.529 1.00 91.19 186 THR A C 1
ATOM 1528 O O . THR A 1 186 ? -13.343 16.240 15.025 1.00 91.19 186 THR A O 1
ATOM 1531 N N . SER A 1 187 ? -13.645 14.584 13.533 1.00 94.38 187 SER A N 1
ATOM 1532 C CA . SER A 1 187 ? -12.379 14.726 12.823 1.00 94.38 187 SER A CA 1
ATOM 1533 C C . SER A 1 187 ? -12.668 14.795 11.332 1.00 94.38 187 SER A C 1
ATOM 1535 O O . SER A 1 187 ? -13.541 14.071 10.840 1.00 94.38 187 SER A O 1
ATOM 1537 N N . SER A 1 188 ? -11.942 15.656 10.620 1.00 95.00 188 SER A N 1
ATOM 1538 C CA . SER A 1 188 ? -12.031 15.769 9.168 1.00 95.00 188 SER A CA 1
ATOM 1539 C C . SER A 1 188 ? -10.650 15.934 8.543 1.00 95.00 188 SER A C 1
ATOM 1541 O O . SER A 1 188 ? -9.854 16.779 8.940 1.00 95.00 188 SER A O 1
ATOM 1543 N N . PHE A 1 189 ? -10.419 15.153 7.504 1.00 95.00 189 PHE A N 1
ATOM 1544 C CA . PHE A 1 189 ? -9.308 15.185 6.580 1.00 95.00 189 PHE A CA 1
ATOM 1545 C C . PHE A 1 189 ? -9.805 15.622 5.202 1.00 95.00 189 PHE A C 1
ATOM 1547 O O . PHE A 1 189 ? -10.830 15.135 4.713 1.00 95.00 189 PHE A O 1
ATOM 1554 N N . ILE A 1 190 ? -9.056 16.514 4.563 1.00 93.50 190 ILE A N 1
ATOM 1555 C CA . ILE A 1 190 ? -9.306 16.952 3.189 1.00 93.50 190 ILE A CA 1
ATOM 1556 C C . ILE A 1 190 ? -8.193 16.358 2.319 1.00 93.50 190 ILE A C 1
ATOM 1558 O O . ILE A 1 190 ? -7.029 16.614 2.629 1.00 93.50 190 ILE A O 1
ATOM 1562 N N . PRO A 1 191 ? -8.510 15.570 1.274 1.00 92.31 191 PRO A N 1
ATOM 1563 C CA . PRO A 1 191 ? -7.512 15.076 0.329 1.00 92.31 191 PRO A CA 1
ATOM 1564 C C . PRO A 1 191 ? -6.611 16.190 -0.194 1.00 92.31 191 PRO A C 1
ATOM 1566 O O . PRO A 1 191 ? -7.066 17.317 -0.388 1.00 92.31 191 PRO A O 1
ATOM 1569 N N . PHE A 1 192 ? -5.345 15.867 -0.417 1.00 87.31 192 PHE A N 1
ATOM 1570 C CA . PHE A 1 192 ? -4.375 16.797 -0.983 1.00 87.31 192 PHE A CA 1
ATOM 1571 C C . PHE A 1 192 ? -3.909 16.337 -2.362 1.00 87.31 192 PHE A C 1
ATOM 1573 O O . PHE A 1 192 ? -3.888 15.142 -2.656 1.00 87.31 192 PHE A O 1
ATOM 1580 N N . GLU A 1 193 ? -3.514 17.304 -3.187 1.00 84.38 193 GLU A N 1
ATOM 1581 C CA . GLU A 1 193 ? -2.988 17.076 -4.539 1.00 84.38 193 GLU A CA 1
ATOM 1582 C C . GLU A 1 193 ? -1.453 16.935 -4.555 1.00 84.38 193 GLU A C 1
ATOM 1584 O O . GLU A 1 193 ? -0.900 16.381 -5.496 1.00 84.38 193 GLU A O 1
ATOM 1589 N N . SER A 1 194 ? -0.763 17.395 -3.503 1.00 82.50 194 SER A N 1
ATOM 1590 C CA . SER A 1 194 ? 0.688 17.238 -3.297 1.00 82.50 194 SER A CA 1
ATOM 1591 C C . SER A 1 194 ? 1.055 17.288 -1.805 1.00 82.50 194 SER A C 1
ATOM 1593 O O . SER A 1 194 ? 0.269 17.776 -0.982 1.00 82.50 194 SER A O 1
ATOM 1595 N N . GLU A 1 195 ? 2.239 16.793 -1.422 1.00 82.25 195 GLU A N 1
ATOM 1596 C CA . GLU A 1 195 ? 2.669 16.736 -0.012 1.00 82.25 195 GLU A CA 1
ATOM 1597 C C . GLU A 1 195 ? 2.804 18.133 0.606 1.00 82.25 195 GLU A C 1
ATOM 1599 O O . GLU A 1 195 ? 2.614 18.290 1.815 1.00 82.25 195 GLU A O 1
ATOM 1604 N N . GLU A 1 196 ? 3.065 19.164 -0.203 1.00 83.88 196 GLU A N 1
ATOM 1605 C CA . GLU A 1 196 ? 3.077 20.570 0.229 1.00 83.88 196 GLU A CA 1
ATOM 1606 C C . GLU A 1 196 ? 1.764 20.982 0.930 1.00 83.88 196 GLU A C 1
ATOM 1608 O O . GLU A 1 196 ? 1.766 21.802 1.856 1.00 83.88 196 GLU A O 1
ATOM 1613 N N . PHE A 1 197 ? 0.634 20.375 0.549 1.00 87.31 197 PHE A N 1
ATOM 1614 C CA . PHE A 1 197 ? -0.678 20.650 1.138 1.00 87.31 197 PHE A CA 1
ATOM 1615 C C . PHE A 1 197 ? -1.025 19.754 2.335 1.00 87.31 197 PHE A C 1
ATOM 1617 O O . PHE A 1 197 ? -2.012 20.027 3.025 1.00 87.31 197 PHE A O 1
ATOM 1624 N N . PHE A 1 198 ? -0.198 18.757 2.675 1.00 88.69 198 PHE A N 1
ATOM 1625 C CA . PHE A 1 198 ? -0.478 17.815 3.767 1.00 88.69 198 PHE A CA 1
ATOM 1626 C C . PHE A 1 198 ? -0.734 18.518 5.111 1.00 88.69 198 PHE A C 1
ATOM 1628 O O . PHE A 1 198 ? -1.671 18.187 5.841 1.00 88.69 198 PHE A O 1
ATOM 1635 N N . ALA A 1 199 ? 0.052 19.550 5.437 1.00 89.56 199 ALA A N 1
ATOM 1636 C CA . ALA A 1 199 ? -0.126 20.312 6.675 1.00 89.56 199 ALA A CA 1
ATOM 1637 C C . ALA A 1 199 ? -1.493 21.020 6.751 1.00 89.56 199 ALA A C 1
ATOM 1639 O O . ALA A 1 199 ? -2.033 21.213 7.842 1.00 89.56 199 ALA A O 1
ATOM 1640 N N . GLN A 1 200 ? -2.066 21.402 5.606 1.00 90.44 200 GLN A N 1
ATOM 1641 C CA . GLN A 1 200 ? -3.392 22.014 5.537 1.00 90.44 200 GLN A CA 1
ATOM 1642 C C . GLN A 1 200 ? -4.486 20.962 5.746 1.00 90.44 200 GLN A C 1
ATOM 1644 O O . GLN A 1 200 ? -5.408 21.196 6.530 1.00 90.44 200 GLN A O 1
ATOM 1649 N N . SER A 1 201 ? -4.329 19.782 5.142 1.00 91.25 201 SER A N 1
ATOM 1650 C CA . SER A 1 201 ? -5.226 18.631 5.308 1.00 91.25 201 SER A CA 1
ATOM 1651 C C . SER A 1 201 ? -5.327 18.134 6.752 1.00 91.25 201 SER A C 1
ATOM 1653 O O . SER A 1 201 ? -6.361 17.609 7.159 1.00 91.25 201 SER A O 1
ATOM 1655 N N . MET A 1 202 ? -4.278 18.344 7.551 1.00 92.94 202 MET A N 1
ATOM 1656 C CA . MET A 1 202 ? -4.203 17.923 8.953 1.00 92.94 202 MET A CA 1
ATOM 1657 C C . MET A 1 202 ? -4.851 18.900 9.953 1.00 92.94 202 MET A C 1
ATOM 1659 O O . MET A 1 202 ? -4.920 18.585 11.140 1.00 92.94 202 MET A O 1
ATOM 1663 N N . ARG A 1 203 ? -5.334 20.078 9.523 1.00 92.75 203 ARG A N 1
ATOM 1664 C CA . ARG A 1 203 ? -5.822 21.135 10.440 1.00 92.75 203 ARG A CA 1
ATOM 1665 C C . ARG A 1 203 ? -7.036 20.737 11.280 1.00 92.75 203 ARG A C 1
ATOM 1667 O O . ARG A 1 203 ? -7.141 21.176 12.419 1.00 92.75 203 ARG A O 1
ATOM 1674 N N . ASN A 1 204 ? -7.928 19.921 10.722 1.00 93.12 204 ASN A N 1
ATOM 1675 C CA . ASN A 1 204 ? -9.183 19.513 11.364 1.00 93.12 204 ASN A CA 1
ATOM 1676 C C . ASN A 1 204 ? -9.136 18.062 11.876 1.00 93.12 204 ASN A C 1
ATOM 1678 O O . ASN A 1 204 ? -10.175 17.461 12.159 1.00 93.12 204 ASN A O 1
ATOM 1682 N N . ILE A 1 205 ? -7.933 17.494 11.976 1.00 94.81 205 ILE A N 1
ATOM 1683 C CA . ILE A 1 205 ? -7.709 16.163 12.529 1.00 94.81 205 ILE A CA 1
ATOM 1684 C C . ILE A 1 205 ? -7.743 16.214 14.051 1.00 94.81 205 ILE A C 1
ATOM 1686 O O . ILE A 1 205 ? -7.188 17.116 14.681 1.00 94.81 205 ILE A O 1
ATOM 1690 N N . HIS A 1 206 ? -8.348 15.194 14.651 1.00 92.12 206 HIS A N 1
ATOM 1691 C CA . HIS A 1 206 ? -8.395 15.071 16.097 1.00 92.12 206 HIS A CA 1
ATOM 1692 C C . HIS A 1 206 ? -6.977 14.910 16.711 1.00 92.12 206 HIS A C 1
ATOM 1694 O O . HIS A 1 206 ? -6.213 14.055 16.256 1.00 92.12 206 HIS A O 1
ATOM 1700 N N . PRO A 1 207 ? -6.605 15.644 17.785 1.00 90.19 207 PRO A N 1
ATOM 1701 C CA . PRO A 1 207 ? -5.212 15.737 18.259 1.00 90.19 207 PRO A CA 1
ATOM 1702 C C . PRO A 1 207 ? -4.492 14.424 18.615 1.00 90.19 207 PRO A C 1
ATOM 1704 O O . PRO A 1 207 ? -3.277 14.326 18.446 1.00 90.19 207 PRO A O 1
ATOM 1707 N N . ILE A 1 208 ? -5.205 13.400 19.104 1.00 88.69 208 ILE A N 1
ATOM 1708 C CA . ILE A 1 208 ? -4.627 12.048 19.320 1.00 88.69 208 ILE A CA 1
ATOM 1709 C C . ILE A 1 208 ? -4.031 11.502 18.017 1.00 88.69 208 ILE A C 1
ATOM 1711 O O . ILE A 1 208 ? -3.011 10.808 18.051 1.00 88.69 208 ILE A O 1
ATOM 1715 N N . ASP A 1 209 ? -4.708 11.724 16.891 1.00 91.88 209 ASP A N 1
ATOM 1716 C CA . ASP A 1 209 ? -4.424 11.014 15.649 1.00 91.88 209 ASP A CA 1
ATOM 1717 C C . ASP A 1 209 ? -3.257 11.638 14.907 1.00 91.88 209 ASP A C 1
ATOM 1719 O O . ASP A 1 209 ? -2.554 10.935 14.183 1.00 91.88 209 ASP A O 1
ATOM 1723 N N . THR A 1 210 ? -3.006 12.930 15.129 1.00 91.75 210 THR A N 1
ATOM 1724 C CA . THR A 1 210 ? -2.020 13.727 14.400 1.00 91.75 210 THR A CA 1
ATOM 1725 C C . THR A 1 210 ? -0.659 13.043 14.338 1.00 91.75 210 THR A C 1
ATOM 1727 O O . THR A 1 210 ? -0.108 12.872 13.257 1.00 91.75 210 THR A O 1
ATOM 1730 N N . SER A 1 211 ? -0.131 12.560 15.468 1.00 90.25 211 SER A N 1
ATOM 1731 C CA . SER A 1 211 ? 1.186 11.902 15.492 1.00 90.25 211 SER A CA 1
ATOM 1732 C C . SER A 1 211 ? 1.213 10.587 14.701 1.00 90.25 211 SER A C 1
ATOM 1734 O O . SER A 1 211 ? 2.198 10.287 14.023 1.00 90.25 211 SER A O 1
ATOM 1736 N N . ALA A 1 212 ? 0.139 9.796 14.773 1.00 90.88 212 ALA A N 1
ATOM 1737 C CA . ALA A 1 212 ? 0.053 8.531 14.052 1.00 90.88 212 ALA A CA 1
ATOM 1738 C C . ALA A 1 212 ? -0.116 8.759 12.544 1.00 90.88 212 ALA A C 1
ATOM 1740 O O . ALA A 1 212 ? 0.561 8.107 11.752 1.00 90.88 212 ALA A O 1
ATOM 1741 N N . LEU A 1 213 ? -0.954 9.721 12.165 1.00 92.38 213 LEU A N 1
ATOM 1742 C CA . LEU A 1 213 ? -1.198 10.122 10.785 1.00 92.38 213 LEU A CA 1
ATOM 1743 C C . LEU A 1 213 ? 0.046 10.748 10.137 1.00 92.38 213 LEU A C 1
ATOM 1745 O O . LEU A 1 213 ? 0.399 10.359 9.029 1.00 92.38 213 LEU A O 1
ATOM 1749 N N . SER A 1 214 ? 0.802 11.596 10.842 1.00 90.44 214 SER A N 1
ATOM 1750 C CA . SER A 1 214 ? 2.097 12.093 10.347 1.00 90.44 214 SER A CA 1
ATOM 1751 C C . SER A 1 214 ? 3.104 10.962 10.124 1.00 90.44 214 SER A C 1
ATOM 1753 O O . SER A 1 214 ? 3.843 10.968 9.141 1.00 90.44 214 SER A O 1
ATOM 1755 N N . LYS A 1 215 ? 3.126 9.955 11.009 1.00 89.44 215 LYS A N 1
ATOM 1756 C CA . LYS A 1 215 ? 3.982 8.778 10.824 1.00 89.44 215 LYS A CA 1
ATOM 1757 C C . LYS A 1 215 ? 3.559 7.959 9.603 1.00 89.44 215 LYS A C 1
ATOM 1759 O O . LYS A 1 215 ? 4.429 7.494 8.874 1.00 89.44 215 LYS A O 1
ATOM 1764 N N . ILE A 1 216 ? 2.257 7.788 9.377 1.00 91.25 216 ILE A N 1
ATOM 1765 C CA . ILE A 1 216 ? 1.734 7.117 8.180 1.00 91.25 216 ILE A CA 1
ATOM 1766 C C . ILE A 1 216 ? 2.142 7.896 6.922 1.00 91.25 216 ILE A C 1
ATOM 1768 O O . ILE A 1 216 ? 2.635 7.285 5.976 1.00 91.25 216 ILE A O 1
ATOM 1772 N N . ASN A 1 217 ? 2.060 9.233 6.953 1.00 89.69 217 ASN A N 1
ATOM 1773 C CA . ASN A 1 217 ? 2.462 10.096 5.839 1.00 89.69 217 ASN A CA 1
ATOM 1774 C C . ASN A 1 217 ? 3.913 9.864 5.412 1.00 89.69 217 ASN A C 1
ATOM 1776 O O . ASN A 1 217 ? 4.197 9.800 4.226 1.00 89.69 217 ASN A O 1
ATOM 1780 N N . SER A 1 218 ? 4.822 9.695 6.376 1.00 87.38 218 SER A N 1
ATOM 1781 C CA . SER A 1 218 ? 6.258 9.537 6.098 1.00 87.38 218 SER A CA 1
ATOM 1782 C C . SER A 1 218 ? 6.667 8.198 5.471 1.00 87.38 218 SER A C 1
ATOM 1784 O O . SER A 1 218 ? 7.837 8.020 5.146 1.00 87.38 218 SER A O 1
ATOM 1786 N N . ILE A 1 219 ? 5.753 7.227 5.349 1.00 87.50 219 ILE A N 1
ATOM 1787 C CA . ILE A 1 219 ? 6.080 5.898 4.804 1.00 87.50 219 ILE A CA 1
ATOM 1788 C C . ILE A 1 219 ? 6.174 5.944 3.275 1.00 87.50 219 ILE A C 1
ATOM 1790 O O . ILE A 1 219 ? 7.059 5.314 2.691 1.00 87.50 219 ILE A O 1
ATOM 1794 N N . ILE A 1 220 ? 5.274 6.697 2.639 1.00 81.62 220 ILE A N 1
ATOM 1795 C CA . ILE A 1 220 ? 5.287 6.986 1.205 1.00 81.62 220 ILE A CA 1
ATOM 1796 C C . ILE A 1 220 ? 5.221 8.500 1.051 1.00 81.62 220 ILE A C 1
ATOM 1798 O O . ILE A 1 220 ? 4.194 9.106 1.354 1.00 81.62 220 ILE A O 1
ATOM 1802 N N . THR A 1 221 ? 6.311 9.080 0.562 1.00 78.19 221 THR A N 1
ATOM 1803 C CA . THR A 1 221 ? 6.385 10.480 0.144 1.00 78.19 221 THR A CA 1
ATOM 1804 C C . THR A 1 221 ? 6.543 10.484 -1.367 1.00 78.19 221 THR A C 1
ATOM 1806 O O . THR A 1 221 ? 7.505 9.898 -1.867 1.00 78.19 221 THR A O 1
ATOM 1809 N N . LEU A 1 222 ? 5.582 11.084 -2.068 1.00 73.50 222 LEU A N 1
ATOM 1810 C CA . LEU A 1 222 ? 5.596 11.182 -3.533 1.00 73.50 222 LEU A CA 1
ATOM 1811 C C . LEU A 1 222 ? 6.223 12.498 -4.017 1.00 73.50 222 LEU A C 1
ATOM 1813 O O . LEU A 1 222 ? 6.685 12.570 -5.146 1.00 73.50 222 LEU A O 1
ATOM 1817 N N . ASP A 1 223 ? 6.340 13.515 -3.156 1.00 64.50 223 ASP A N 1
ATOM 1818 C CA . ASP A 1 223 ? 7.092 14.725 -3.500 1.00 64.50 223 ASP A CA 1
ATOM 1819 C C . ASP A 1 223 ? 8.596 14.472 -3.400 1.00 64.50 223 ASP A C 1
ATOM 1821 O O . ASP A 1 223 ? 9.213 14.582 -2.337 1.00 64.50 223 ASP A O 1
ATOM 1825 N N . THR A 1 224 ? 9.207 14.183 -4.540 1.00 54.12 224 THR A N 1
ATOM 1826 C CA . THR A 1 224 ? 10.645 14.349 -4.730 1.00 54.12 224 THR A CA 1
ATOM 1827 C C . THR A 1 224 ? 10.892 15.273 -5.906 1.00 54.12 224 THR A C 1
ATOM 1829 O O . THR A 1 224 ? 11.581 14.861 -6.826 1.00 54.12 224 THR A O 1
ATOM 1832 N N . LYS A 1 225 ? 10.373 16.515 -5.894 1.00 55.78 225 LYS A N 1
ATOM 1833 C CA . LYS A 1 225 ? 10.900 17.575 -6.776 1.00 55.78 225 LYS A CA 1
ATOM 1834 C C . LYS A 1 225 ? 12.365 17.791 -6.422 1.00 55.78 225 LYS A C 1
ATOM 1836 O O . LYS A 1 225 ? 12.716 18.572 -5.537 1.00 55.78 225 LYS A O 1
ATOM 1841 N N . THR A 1 226 ? 13.218 17.013 -7.066 1.00 53.16 226 THR A N 1
ATOM 1842 C CA . THR A 1 226 ? 14.654 17.049 -6.856 1.00 53.16 226 THR A CA 1
ATOM 1843 C C . THR A 1 226 ? 15.214 17.776 -8.055 1.00 53.16 226 THR A C 1
ATOM 1845 O O . THR A 1 226 ? 15.184 17.269 -9.172 1.00 53.16 226 THR A O 1
ATOM 1848 N 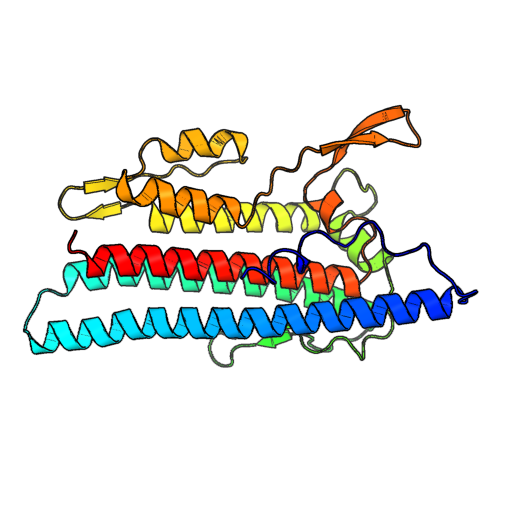N . TYR A 1 227 ? 15.662 19.000 -7.819 1.00 60.12 227 TYR A N 1
ATOM 1849 C CA . TYR A 1 227 ? 16.276 19.833 -8.838 1.00 60.12 227 TYR A CA 1
ATOM 1850 C C . TYR A 1 227 ? 17.673 19.290 -9.132 1.00 60.12 227 TYR A C 1
ATOM 1852 O O . TYR A 1 227 ? 18.585 19.435 -8.312 1.00 60.12 227 TYR A O 1
ATOM 1860 N N . VAL A 1 228 ? 17.843 18.643 -10.283 1.00 59.16 228 VAL A N 1
ATOM 1861 C CA . VAL A 1 228 ? 19.147 18.142 -10.728 1.00 59.16 228 VAL A CA 1
ATOM 1862 C C . VAL A 1 228 ? 19.572 18.915 -11.963 1.00 59.16 228 VAL A C 1
ATOM 1864 O O . VAL A 1 228 ? 18.767 19.201 -12.844 1.00 59.16 228 VAL A O 1
ATOM 1867 N N . LYS A 1 229 ? 20.852 19.285 -12.008 1.00 62.03 229 LYS A N 1
ATOM 1868 C CA . LYS A 1 229 ? 21.438 19.911 -13.189 1.00 62.03 229 LYS A CA 1
ATOM 1869 C C . LYS A 1 229 ? 21.603 18.842 -14.268 1.00 62.03 229 LYS A C 1
ATOM 1871 O O . LYS A 1 229 ? 22.322 17.868 -14.034 1.00 62.03 229 LYS A O 1
ATOM 1876 N N . ASP A 1 230 ? 20.943 19.009 -15.409 1.00 59.41 230 ASP A N 1
ATOM 1877 C CA . ASP A 1 230 ? 21.084 18.118 -16.556 1.00 59.41 230 ASP A CA 1
ATOM 1878 C C . ASP A 1 230 ? 22.551 18.141 -17.026 1.00 59.41 230 ASP A C 1
ATOM 1880 O O . ASP A 1 230 ? 23.071 19.209 -17.378 1.00 59.41 230 ASP A O 1
ATOM 1884 N N . PRO A 1 231 ? 23.243 16.988 -17.055 1.00 52.66 231 PRO A N 1
ATOM 1885 C CA . PRO A 1 231 ? 24.608 16.906 -17.562 1.00 52.66 231 PRO A CA 1
ATOM 1886 C C . PRO A 1 231 ? 24.752 17.328 -19.033 1.00 52.66 231 PRO A C 1
ATOM 1888 O O . PRO A 1 231 ? 25.872 17.587 -19.471 1.00 52.66 231 PRO A O 1
ATOM 1891 N N . GLN A 1 232 ? 23.659 17.338 -19.805 1.00 58.84 232 GLN A N 1
ATOM 1892 C CA . GLN A 1 232 ? 23.646 17.612 -21.242 1.00 58.84 232 GLN A CA 1
ATOM 1893 C C . GLN A 1 232 ? 23.191 19.030 -21.600 1.00 58.84 232 GLN A C 1
ATOM 1895 O O . GLN A 1 232 ? 23.660 19.554 -22.610 1.00 58.84 232 GLN A O 1
ATOM 1900 N N . SER A 1 233 ? 22.312 19.657 -20.810 1.00 63.72 233 SER A N 1
ATOM 1901 C CA . SER A 1 233 ? 21.756 20.984 -21.132 1.00 63.72 233 SER A CA 1
ATOM 1902 C C . SER A 1 233 ? 22.169 22.106 -20.175 1.00 63.72 233 SER A C 1
ATOM 1904 O O . SER A 1 233 ? 21.872 23.264 -20.450 1.00 63.72 233 SER A O 1
ATOM 1906 N N . ASP A 1 234 ? 22.886 21.810 -19.083 1.00 61.91 234 ASP A N 1
ATOM 1907 C CA . ASP A 1 234 ? 23.219 22.767 -18.008 1.00 61.91 234 ASP A CA 1
ATOM 1908 C C . ASP A 1 234 ? 21.980 23.411 -17.335 1.00 61.91 234 ASP A C 1
ATOM 1910 O O . ASP A 1 234 ? 22.123 24.278 -16.467 1.00 61.91 234 ASP A O 1
ATOM 1914 N N . GLU A 1 235 ? 20.772 22.954 -17.687 1.00 69.00 235 GLU A N 1
ATOM 1915 C CA . GLU A 1 235 ? 19.492 23.371 -17.121 1.00 69.00 235 GLU A CA 1
ATOM 1916 C C . GLU A 1 235 ? 19.172 22.572 -15.857 1.00 69.00 235 GLU A C 1
ATOM 1918 O O . GLU A 1 235 ? 19.570 21.420 -15.691 1.00 69.00 235 GLU A O 1
ATOM 1923 N N . THR A 1 236 ? 18.434 23.192 -14.943 1.00 66.50 236 THR A N 1
ATOM 1924 C CA . THR A 1 236 ? 17.863 22.488 -13.797 1.00 66.50 236 THR A CA 1
ATOM 1925 C C . THR A 1 236 ? 16.567 21.821 -14.238 1.00 66.50 236 THR A C 1
ATOM 1927 O O . THR A 1 236 ? 15.648 22.516 -14.667 1.00 66.50 236 THR A O 1
ATOM 1930 N N . VAL A 1 237 ? 16.485 20.501 -14.096 1.00 66.88 237 VAL A N 1
ATOM 1931 C CA . VAL A 1 237 ? 15.285 19.716 -14.407 1.00 66.88 237 VAL A CA 1
ATOM 1932 C C . VAL A 1 237 ? 14.656 19.176 -13.133 1.00 66.88 237 VAL A C 1
ATOM 1934 O O . VAL A 1 237 ? 15.351 18.770 -12.195 1.00 66.88 237 VAL A O 1
ATOM 1937 N N . ASP A 1 238 ? 13.327 19.165 -13.131 1.00 68.69 238 ASP A N 1
ATOM 1938 C CA . ASP A 1 238 ? 12.518 18.574 -12.075 1.00 68.69 238 ASP A CA 1
ATOM 1939 C C . ASP A 1 238 ? 12.506 17.057 -12.268 1.00 68.69 238 ASP A C 1
ATOM 1941 O O . ASP A 1 238 ? 11.919 16.536 -13.217 1.00 68.69 238 ASP A O 1
ATOM 1945 N N . ILE A 1 239 ? 13.162 16.330 -11.365 1.00 71.19 239 ILE A N 1
ATOM 1946 C CA . ILE A 1 239 ? 13.012 14.877 -11.297 1.00 71.19 239 ILE A CA 1
ATOM 1947 C C . ILE A 1 239 ? 11.694 14.587 -10.584 1.00 71.19 239 ILE A C 1
ATOM 1949 O O . ILE A 1 239 ? 11.503 15.035 -9.460 1.00 71.19 239 ILE A O 1
ATOM 1953 N N . THR A 1 240 ? 10.782 13.857 -11.225 1.00 75.88 240 THR A N 1
ATOM 1954 C CA . THR A 1 240 ? 9.553 13.361 -10.585 1.00 75.88 240 THR A CA 1
ATOM 1955 C C . THR A 1 240 ? 9.830 12.069 -9.815 1.00 75.88 240 THR A C 1
ATOM 1957 O O . THR A 1 240 ? 10.840 11.401 -10.054 1.00 75.88 240 THR A O 1
ATOM 1960 N N . TRP A 1 241 ? 8.921 11.663 -8.922 1.00 80.44 241 TRP A N 1
ATOM 1961 C CA . TRP A 1 241 ? 9.039 10.381 -8.216 1.00 80.44 241 TRP A CA 1
ATOM 1962 C C . TRP A 1 241 ? 9.147 9.197 -9.184 1.00 80.44 241 TRP A C 1
ATOM 1964 O O . TRP A 1 241 ? 9.936 8.273 -8.965 1.00 80.44 241 TRP A O 1
ATOM 1974 N N . MET A 1 242 ? 8.407 9.259 -10.297 1.00 81.31 242 MET A N 1
ATOM 1975 C CA . MET A 1 242 ? 8.476 8.257 -11.357 1.00 81.31 242 MET A CA 1
ATOM 1976 C C . MET A 1 242 ? 9.879 8.164 -11.961 1.00 81.31 242 MET A C 1
ATOM 1978 O O . MET A 1 242 ? 10.396 7.056 -12.095 1.00 81.31 242 MET A O 1
ATOM 1982 N N . ILE A 1 243 ? 10.523 9.294 -12.272 1.00 78.50 243 ILE A N 1
ATOM 1983 C CA . ILE A 1 243 ? 11.897 9.315 -12.800 1.00 78.50 243 ILE A CA 1
ATOM 1984 C C . ILE A 1 243 ? 12.879 8.777 -11.754 1.00 78.50 243 ILE A C 1
ATOM 1986 O O . ILE A 1 243 ? 13.660 7.883 -12.071 1.00 78.50 243 ILE A O 1
ATOM 1990 N N . ASP A 1 244 ? 12.808 9.253 -10.509 1.00 79.06 244 ASP A N 1
ATOM 1991 C CA . ASP A 1 244 ? 13.728 8.844 -9.436 1.00 79.06 244 ASP A CA 1
ATOM 1992 C C . ASP A 1 244 ? 13.718 7.325 -9.196 1.00 79.06 244 ASP A C 1
ATOM 1994 O O . ASP A 1 244 ? 14.756 6.706 -8.963 1.00 79.06 244 ASP A O 1
ATOM 1998 N N . ASN A 1 245 ? 12.545 6.697 -9.316 1.00 81.69 245 ASN A N 1
ATOM 1999 C CA . ASN A 1 245 ? 12.394 5.272 -9.041 1.00 81.69 245 ASN A CA 1
ATOM 2000 C C . ASN A 1 245 ? 12.560 4.408 -10.295 1.00 81.69 245 ASN A C 1
ATOM 2002 O O . ASN A 1 245 ? 13.239 3.387 -10.242 1.00 81.69 245 ASN A O 1
ATOM 2006 N N . PHE A 1 246 ? 11.962 4.780 -11.427 1.00 83.50 246 PHE A N 1
ATOM 2007 C CA . PHE A 1 246 ? 11.838 3.883 -12.580 1.00 83.50 246 PHE A CA 1
ATOM 2008 C C . PHE A 1 246 ? 12.756 4.217 -13.753 1.00 83.50 246 PHE A C 1
ATOM 2010 O O . PHE A 1 246 ? 12.846 3.394 -14.676 1.00 83.50 246 PHE A O 1
ATOM 2017 N N . TYR A 1 247 ? 13.440 5.367 -13.751 1.00 81.31 247 TYR A N 1
ATOM 2018 C CA . TYR A 1 247 ? 14.233 5.790 -14.901 1.00 81.31 247 TYR A CA 1
ATOM 2019 C C . TYR A 1 247 ? 15.285 4.746 -15.280 1.00 81.31 247 TYR A C 1
ATOM 2021 O O . TYR A 1 247 ? 16.149 4.353 -14.496 1.00 81.31 247 TYR A O 1
ATOM 2029 N N . TYR A 1 248 ? 15.177 4.279 -16.526 1.00 80.06 248 TYR A N 1
ATOM 2030 C CA . TYR A 1 248 ? 16.046 3.267 -17.118 1.00 80.06 248 TYR A CA 1
ATOM 2031 C C . TYR A 1 248 ? 16.156 1.956 -16.310 1.00 80.06 248 TYR A C 1
ATOM 2033 O O . TYR A 1 248 ? 17.127 1.212 -16.472 1.00 80.06 248 TYR A O 1
ATOM 2041 N N . SER A 1 249 ? 15.175 1.642 -15.459 1.00 86.88 249 SER A N 1
ATOM 2042 C CA . SER A 1 249 ? 15.118 0.378 -14.716 1.00 86.88 249 SER A CA 1
ATOM 2043 C C . SER A 1 249 ? 14.959 -0.819 -15.665 1.00 86.88 249 SER A C 1
ATOM 2045 O O . SER A 1 249 ? 14.318 -0.730 -16.707 1.00 86.88 249 SER A O 1
ATOM 2047 N N . SER A 1 250 ? 15.598 -1.946 -15.355 1.00 90.25 250 SER A N 1
ATOM 2048 C CA . SER A 1 250 ? 15.343 -3.240 -16.008 1.00 90.25 250 SER A CA 1
ATOM 2049 C C . SER A 1 250 ? 14.090 -3.896 -15.440 1.00 90.25 250 SER A C 1
ATOM 2051 O O . SER A 1 250 ? 13.683 -3.563 -14.334 1.00 90.25 250 SER A O 1
ATOM 2053 N N . VAL A 1 251 ? 13.519 -4.885 -16.135 1.00 91.06 251 VAL A N 1
ATOM 2054 C CA . VAL A 1 251 ? 12.373 -5.675 -15.632 1.00 91.06 251 VAL A CA 1
ATOM 2055 C C . VAL A 1 251 ? 12.612 -6.186 -14.199 1.00 91.06 251 VAL A C 1
ATOM 2057 O O . VAL A 1 251 ? 11.706 -6.116 -13.370 1.00 91.06 251 VAL A O 1
ATOM 2060 N N . LEU A 1 252 ? 13.830 -6.644 -13.872 1.00 89.38 252 LEU A N 1
ATOM 2061 C CA . LEU A 1 252 ? 14.189 -7.034 -12.500 1.00 89.38 252 LEU A CA 1
ATOM 2062 C C . LEU A 1 252 ? 14.163 -5.863 -11.515 1.00 89.38 252 LEU A C 1
ATOM 2064 O O . LEU A 1 252 ? 13.615 -5.995 -10.424 1.00 89.38 252 LEU A O 1
ATOM 2068 N N . GLU A 1 253 ? 14.777 -4.736 -11.877 1.00 87.81 253 GLU A N 1
ATOM 2069 C CA . GLU A 1 253 ? 14.813 -3.539 -11.030 1.00 87.81 253 GLU A CA 1
ATOM 2070 C C . GLU A 1 253 ? 13.392 -3.014 -10.786 1.00 87.81 253 GLU A C 1
ATOM 2072 O O . GLU A 1 253 ? 13.029 -2.773 -9.638 1.00 87.81 253 GLU A O 1
ATOM 2077 N N . THR A 1 254 ? 12.554 -2.943 -11.825 1.00 90.75 254 THR A N 1
ATOM 2078 C CA . THR A 1 254 ? 11.136 -2.569 -11.726 1.00 90.75 254 THR A CA 1
ATOM 2079 C C . THR A 1 254 ? 10.382 -3.479 -10.753 1.00 90.75 254 THR A C 1
ATOM 2081 O O . THR A 1 254 ? 9.657 -2.983 -9.893 1.00 90.75 254 THR A O 1
ATOM 2084 N N . ALA A 1 255 ? 10.592 -4.799 -10.816 1.00 90.50 255 ALA A N 1
ATOM 2085 C CA . ALA A 1 255 ? 9.965 -5.741 -9.888 1.00 90.50 255 ALA A CA 1
ATOM 2086 C C . ALA A 1 255 ? 10.397 -5.518 -8.429 1.00 90.50 255 ALA A C 1
ATOM 2088 O O . ALA A 1 255 ? 9.571 -5.588 -7.518 1.00 90.50 255 ALA A O 1
ATOM 2089 N N . VAL A 1 256 ? 11.682 -5.221 -8.203 1.00 88.25 256 VAL A N 1
ATOM 2090 C CA . VAL A 1 256 ? 12.209 -4.887 -6.870 1.00 88.25 256 VAL A CA 1
ATOM 2091 C C . VAL A 1 256 ? 11.573 -3.601 -6.344 1.00 88.25 256 VAL A C 1
ATOM 2093 O O . VAL A 1 256 ? 11.126 -3.574 -5.198 1.00 88.25 256 VAL A O 1
ATOM 2096 N N . ILE A 1 257 ? 11.494 -2.557 -7.172 1.00 89.25 257 ILE A N 1
ATOM 2097 C CA . ILE A 1 257 ? 10.874 -1.274 -6.813 1.00 89.25 257 ILE A CA 1
ATOM 2098 C C . ILE A 1 257 ? 9.400 -1.478 -6.452 1.00 89.25 257 ILE A C 1
ATOM 2100 O O . ILE A 1 257 ? 8.958 -1.022 -5.398 1.00 89.25 257 ILE A O 1
ATOM 2104 N N . ILE A 1 258 ? 8.648 -2.226 -7.264 1.00 90.69 258 ILE A N 1
ATOM 2105 C CA . ILE A 1 258 ? 7.235 -2.525 -6.992 1.00 90.69 258 ILE A CA 1
ATOM 2106 C C . ILE A 1 258 ? 7.080 -3.274 -5.664 1.00 90.69 258 ILE A C 1
ATOM 2108 O O . ILE A 1 258 ? 6.251 -2.885 -4.843 1.00 90.69 258 ILE A O 1
ATOM 2112 N N . ASN A 1 259 ? 7.918 -4.274 -5.379 1.00 89.44 259 ASN A N 1
ATOM 2113 C CA . ASN A 1 259 ? 7.887 -4.963 -4.086 1.00 89.44 259 ASN A CA 1
ATOM 2114 C C . ASN A 1 259 ? 8.219 -4.035 -2.904 1.00 89.44 259 ASN A C 1
ATOM 2116 O O . ASN A 1 259 ? 7.616 -4.153 -1.836 1.00 89.44 259 ASN A O 1
ATOM 2120 N N . GLN A 1 260 ? 9.132 -3.076 -3.074 1.00 88.81 260 GLN A N 1
ATOM 2121 C CA . GLN A 1 260 ? 9.408 -2.060 -2.051 1.00 88.81 260 GLN A CA 1
ATOM 2122 C C . GLN A 1 260 ? 8.212 -1.123 -1.826 1.00 88.81 260 GLN A C 1
ATOM 2124 O O . GLN A 1 260 ? 7.924 -0.759 -0.683 1.00 88.81 260 GLN A O 1
ATOM 2129 N N . VAL A 1 261 ? 7.496 -0.746 -2.887 1.00 91.88 261 VAL A N 1
ATOM 2130 C CA . VAL A 1 261 ? 6.259 0.046 -2.796 1.00 91.88 261 VAL A CA 1
ATOM 2131 C C . VAL A 1 261 ? 5.158 -0.752 -2.092 1.00 91.88 261 VAL A C 1
ATOM 2133 O O . VAL A 1 261 ? 4.543 -0.236 -1.159 1.00 91.88 261 VAL A O 1
ATOM 2136 N N . ILE A 1 262 ? 4.969 -2.029 -2.440 1.00 93.12 262 ILE A N 1
ATOM 2137 C CA . ILE A 1 262 ? 4.021 -2.934 -1.766 1.00 93.12 262 ILE A CA 1
ATOM 2138 C C . ILE A 1 262 ? 4.339 -3.040 -0.275 1.00 93.12 262 ILE A C 1
ATOM 2140 O O . ILE A 1 262 ? 3.441 -2.921 0.559 1.00 93.12 262 ILE A O 1
ATOM 2144 N N . LEU A 1 263 ? 5.615 -3.186 0.091 1.00 91.00 263 LEU A N 1
ATOM 2145 C CA . LEU A 1 263 ? 6.016 -3.193 1.492 1.00 91.00 263 LEU A CA 1
ATOM 2146 C C . LEU A 1 263 ? 5.605 -1.898 2.213 1.00 91.00 263 LEU A C 1
ATOM 2148 O O . LEU A 1 263 ? 5.076 -1.940 3.325 1.00 91.00 263 LEU A O 1
ATOM 2152 N N . LYS A 1 264 ? 5.828 -0.735 1.595 1.00 93.06 264 LYS A N 1
ATOM 2153 C CA . LYS A 1 264 ? 5.415 0.555 2.164 1.00 93.06 264 LYS A CA 1
ATOM 2154 C C . LYS A 1 264 ? 3.892 0.636 2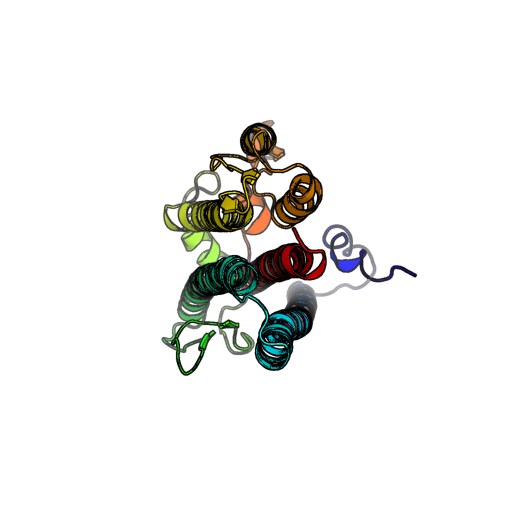.335 1.00 93.06 264 LYS A C 1
ATOM 2156 O O . LYS A 1 264 ? 3.427 1.053 3.396 1.00 93.06 264 LYS A O 1
ATOM 2161 N N . ILE A 1 265 ? 3.119 0.165 1.357 1.00 95.81 265 ILE A N 1
ATOM 2162 C CA . ILE A 1 265 ? 1.652 0.060 1.435 1.00 95.81 265 ILE A CA 1
ATOM 2163 C C . ILE A 1 265 ? 1.227 -0.836 2.611 1.00 95.81 265 ILE A C 1
ATOM 2165 O O . ILE A 1 265 ? 0.367 -0.457 3.408 1.00 95.81 265 ILE A O 1
ATOM 2169 N N . LYS A 1 266 ? 1.873 -1.993 2.787 1.00 95.00 266 LYS A N 1
ATOM 2170 C CA . LYS A 1 266 ? 1.624 -2.910 3.910 1.00 95.00 266 LYS A CA 1
ATOM 2171 C C . LYS A 1 266 ? 1.985 -2.308 5.266 1.00 95.00 266 LYS A C 1
ATOM 2173 O O . LYS A 1 266 ? 1.276 -2.501 6.254 1.00 95.00 266 LYS A O 1
ATOM 2178 N N . LEU A 1 267 ? 3.049 -1.512 5.335 1.00 94.06 267 LEU A N 1
ATOM 2179 C CA . LEU A 1 267 ? 3.380 -0.754 6.542 1.00 94.06 267 LEU A CA 1
ATOM 2180 C C . LEU A 1 267 ? 2.315 0.306 6.859 1.00 94.06 267 LEU A C 1
ATOM 2182 O O . LEU A 1 267 ? 1.970 0.470 8.033 1.00 94.06 267 LEU A O 1
ATOM 2186 N N . ILE A 1 268 ? 1.767 0.988 5.847 1.00 96.38 268 ILE A N 1
ATOM 2187 C CA . ILE A 1 268 ? 0.631 1.907 6.011 1.00 96.38 268 ILE A CA 1
ATOM 2188 C C . ILE A 1 268 ? -0.582 1.153 6.571 1.00 96.38 268 ILE A C 1
ATOM 2190 O O . ILE A 1 268 ? -1.122 1.585 7.592 1.00 96.38 268 ILE A O 1
ATOM 2194 N N . GLU A 1 269 ? -0.958 0.007 5.993 1.00 97.38 269 GLU A N 1
ATOM 2195 C CA . GLU A 1 269 ? -2.039 -0.863 6.495 1.00 97.38 269 GLU A CA 1
ATOM 2196 C C . GLU A 1 269 ? -1.814 -1.205 7.979 1.00 97.38 269 GLU A C 1
ATOM 2198 O O . GLU A 1 269 ? -2.641 -0.890 8.839 1.00 97.38 269 GLU A O 1
ATOM 2203 N N . LYS A 1 270 ? -0.638 -1.747 8.315 1.00 95.50 270 LYS A N 1
ATOM 2204 C CA . LYS A 1 270 ? -0.257 -2.121 9.685 1.00 95.50 270 LYS A CA 1
ATOM 2205 C C . LYS A 1 270 ? -0.374 -0.962 10.675 1.00 95.50 270 LYS A C 1
ATOM 2207 O O . LYS A 1 270 ? -0.945 -1.122 11.758 1.00 95.50 270 LYS A O 1
ATOM 2212 N N . TYR A 1 271 ? 0.192 0.205 10.362 1.00 94.62 271 TYR A N 1
ATOM 2213 C CA . TYR A 1 271 ? 0.153 1.345 11.284 1.00 94.62 271 TYR A CA 1
ATOM 2214 C C . TYR A 1 271 ? -1.247 1.945 11.416 1.00 94.62 271 TYR A C 1
ATOM 2216 O O . TYR A 1 271 ? -1.604 2.392 12.509 1.00 94.62 271 TYR A O 1
ATOM 2224 N N . SER A 1 272 ? -2.050 1.876 10.358 1.00 96.50 272 SER A N 1
ATOM 2225 C CA . SER A 1 272 ? -3.452 2.283 10.370 1.00 96.50 272 SER A CA 1
ATOM 2226 C C . SER A 1 272 ? -4.298 1.375 11.264 1.00 96.50 272 SER A C 1
ATOM 2228 O O . SER A 1 272 ? -4.983 1.852 12.169 1.00 96.50 272 SER A O 1
ATOM 2230 N N . LEU A 1 273 ? -4.173 0.053 11.107 1.00 95.50 273 LEU A N 1
ATOM 2231 C CA . LEU A 1 273 ? -4.842 -0.928 11.968 1.00 95.50 273 LEU A CA 1
ATOM 2232 C C . LEU A 1 273 ? -4.414 -0.784 13.431 1.00 95.50 273 LEU A C 1
ATOM 2234 O O . LEU A 1 273 ? -5.240 -0.863 14.341 1.00 95.50 273 LEU A O 1
ATOM 2238 N N . LYS A 1 274 ? -3.132 -0.492 13.677 1.00 93.06 274 LYS A N 1
ATOM 2239 C CA . LYS A 1 274 ? -2.622 -0.214 15.023 1.00 93.06 274 LYS A CA 1
ATOM 2240 C C . LYS A 1 274 ? -3.227 1.053 15.631 1.00 93.06 274 LYS A C 1
ATOM 2242 O O . LYS A 1 274 ? -3.474 1.075 16.836 1.00 93.06 274 LYS A O 1
ATOM 2247 N N . LEU A 1 275 ? -3.447 2.106 14.840 1.00 93.38 275 LEU A N 1
ATOM 2248 C CA . LEU A 1 275 ? -4.138 3.314 15.297 1.00 93.38 275 LEU A CA 1
ATOM 2249 C C . LEU A 1 275 ? -5.589 2.992 15.680 1.00 93.38 275 LEU A C 1
ATOM 2251 O O . LEU A 1 275 ? -6.000 3.300 16.796 1.00 93.38 275 LEU A O 1
ATOM 2255 N N . LEU A 1 276 ? -6.326 2.301 14.811 1.00 93.62 276 LEU A N 1
ATOM 2256 C CA . LEU A 1 276 ? -7.722 1.925 15.056 1.00 93.62 276 LEU A CA 1
ATOM 2257 C C . LEU A 1 276 ? -7.874 1.002 16.276 1.00 93.62 276 LEU A C 1
ATOM 2259 O O . LEU A 1 276 ? -8.728 1.232 17.129 1.00 93.62 276 LEU A O 1
ATOM 2263 N N . SER A 1 277 ? -6.987 0.015 16.422 1.00 89.50 277 SER A N 1
ATOM 2264 C CA . SER A 1 277 ? -6.949 -0.868 17.595 1.00 89.50 277 SER A CA 1
ATOM 2265 C C . SER A 1 277 ? -6.668 -0.095 18.892 1.00 89.50 277 SER A C 1
ATOM 2267 O O . SER A 1 277 ? -7.233 -0.402 19.942 1.00 89.50 277 SER A O 1
ATOM 2269 N N . ARG A 1 278 ? -5.834 0.957 18.850 1.00 87.25 278 ARG A N 1
ATOM 2270 C CA . ARG A 1 278 ? -5.590 1.830 20.013 1.00 87.25 278 ARG A CA 1
ATOM 2271 C C . ARG A 1 278 ? -6.807 2.658 20.399 1.00 87.25 278 ARG A C 1
ATOM 2273 O O . ARG A 1 278 ? -7.012 2.831 21.597 1.00 87.25 278 ARG A O 1
ATOM 2280 N N . LYS A 1 279 ? -7.564 3.168 19.422 1.00 83.50 279 LYS A N 1
ATOM 2281 C CA . LYS A 1 279 ? -8.785 3.943 19.683 1.00 83.50 279 LYS A CA 1
ATOM 2282 C C . LYS A 1 279 ? -9.782 3.109 20.471 1.00 83.50 279 LYS A C 1
ATOM 2284 O O . LYS A 1 279 ? -10.183 3.498 21.554 1.00 83.50 279 LYS A O 1
ATOM 2289 N N . PHE A 1 280 ? -10.021 1.889 20.016 1.00 76.88 280 PHE A N 1
ATOM 2290 C CA . PHE A 1 280 ? -10.876 0.974 20.750 1.00 76.88 280 PHE A CA 1
ATOM 2291 C C . PHE A 1 280 ? -10.305 0.594 22.142 1.00 76.88 280 PHE A C 1
ATOM 2293 O O . PHE A 1 280 ? -11.003 0.653 23.149 1.00 76.88 280 PHE A O 1
ATOM 2300 N N . ASN A 1 281 ? -9.024 0.205 22.242 1.00 70.56 281 ASN A N 1
ATOM 2301 C CA . ASN A 1 281 ? -8.470 -0.341 23.495 1.00 70.56 281 ASN A CA 1
ATOM 2302 C C . ASN A 1 281 ? -8.292 0.688 24.623 1.00 70.56 281 ASN A C 1
ATOM 2304 O O . ASN A 1 281 ? -8.139 0.295 25.780 1.00 70.56 281 ASN A O 1
ATOM 2308 N N . LYS A 1 282 ? -8.245 1.985 24.302 1.00 61.03 282 LYS A N 1
ATOM 2309 C CA . LYS A 1 282 ? -8.107 3.048 25.304 1.00 61.03 282 LYS A CA 1
ATOM 2310 C C . LYS A 1 282 ? -9.441 3.618 25.786 1.00 61.03 282 LYS A C 1
ATOM 2312 O O . LYS A 1 282 ? -9.395 4.386 26.740 1.00 61.03 282 LYS A O 1
ATOM 2317 N N . GLY A 1 283 ? -10.568 3.199 25.199 1.00 52.69 283 GLY A N 1
ATOM 2318 C CA . GLY A 1 283 ? -11.897 3.724 25.509 1.00 52.69 283 GLY A CA 1
ATOM 2319 C C . GLY A 1 283 ? -11.983 5.207 25.168 1.00 52.69 283 GLY A C 1
ATOM 2320 O O . GLY A 1 283 ? -11.727 6.039 26.037 1.00 52.69 283 GLY A O 1
ATOM 2321 N N . TYR A 1 284 ? -12.278 5.509 23.902 1.00 45.25 284 TYR A N 1
ATOM 2322 C CA . TYR A 1 284 ? -12.599 6.871 23.471 1.00 45.25 284 TYR A CA 1
ATOM 2323 C C . TYR A 1 284 ? -13.998 7.287 23.933 1.00 45.25 284 TYR A C 1
ATOM 2325 O O . TYR A 1 284 ? -14.985 6.591 23.597 1.00 45.25 284 TYR A O 1
#

Foldseek 3Di:
DDPDPVVVPPPPDPDDDDDPDDPVSVVVVVLVVLLVLLVVLVVVLVVLVVLLVVLLVLLVVVVVVCVVVVHDCVLSVLLVVLLVQLVVLLLVLLLVLQVVLQVLQCVQQVHPDGQFDADPPPRGGDGGHDSVNRNRQQDLVSLCCQFQNPHLQHGDPNVVVNLVSLLVSLQSLCQSQFADDDPNDGGFFDRDPAPVCVVVRCPRGDPVCSVLSVVLCVLDHQDPQDFDQDPPPSHTGGQGSSCVQRPSGGSSSSSSSSSSVSSSSSVSSSSSSVSSSCCVVVPD

Radius of gyration: 21.55 Å; chains: 1; bounding box: 62×41×55 Å

Sequence (284 aa):
MNKYILLLFSFSFYFLANAQLSCEQILDKKNDILIKSNKSTSDFIDDVDADITQLVHDFEATRVRLMMKRGDLKELNFWKAKADSIRETTALIIDELLEEMNRIAQIADSSDRDYVYRNSYTKKANYLKPLLEIKNLNNRTIPFKRIFGENMYDPNPEGIHIENTLLSFKNDVFQILGNYSFNGDTSSFIPFESEEFFAQSMRNIHPIDTSALSKINSIITLDTKTYVKDPQSDETVDITWMIDNFYYSSVLETAVIINQVILKIKLIEKYSLKLLSRKFNKGY